Protein AF-M0QN85-F1 (afdb_monomer)

Nearest PDB structures (foldseek):
  1ls4-assembly1_A  TM=3.763E-01  e=2.069E+00  Locusta migratoria

Secondary structure (DSSP, 8-state):
---------------PPPPP--HHHHHHHHHTT------TT--HHHHHHHHHHHHHHHHHT-S-GGGGHHHHHHHHHHHHHHHHHHHHHHHHHHHTTS-HHHHHHHHHHHHHHH-PPPPPPPHHHHHH-TTHHHHHHHHHHHHHHHHHHHHHHHT--S-SPPHHHHHHHHHHHHHHHHHHHHHHHHHHHHHHHHHHHS-----HHHHHHHHHHHTT---------

Sequence (225 aa):
MPISGYLAPRRERPTAPVPIYDQATKRERRRRWLTVVLDDQFRLDDEVAAICGPIALRAVDDPTPAANLTRIEAVADAVSGLCVAAAELVADSDIRRLDATNRRRAREAMRAVSRSALPTITADDLADGSWVEPLVDLARPHTAPLAHLLGRQASDRRGGPTASEAMLTVLRDLDRAALAAHRRLDAAERHRAQVGSRTAPTDPAQAARDTLRELGLGTSEQETT

Organism: NCBI:txid1223545

Mean predicted aligned error: 11.37 Å

Radius of gyration: 29.97 Å; Cα contacts (8 Å, |Δi|>4): 187; chains: 1; bounding box: 109×49×87 Å

pLDDT: mean 83.88, std 14.21, range [40.16, 98.19]

Foldseek 3Di:
DDDPDDPDPDPDDPDPDDDDDAPVVLLVCLVVVHDHAAALNDFLLVLLCVLLVVLLVLLLVFPCNVVLQVLVVLLLVLLLVLQLLLQLLLLVVVCVPPDPVVSVVSNVVSSVVSPDPRPDQDSVCSNNVVSSVSSSVNNRVSGNSSSVQRNVVVPPPPPDCGSRNSSSVSVVSSVVSSVVSVVVSVVSVVVVVVVVPPDPDCPVVNVVVVVCVVVVNDPDDDPDD

Solvent-accessible surface area (backbone atoms only — not comparable to full-atom values): 13070 Å² total; per-residue (Å²): 138,83,85,80,76,82,75,72,78,78,77,79,71,81,78,72,82,80,85,86,71,56,70,70,56,40,50,54,34,48,76,68,72,41,94,71,82,51,33,54,84,44,50,49,25,62,50,48,42,68,59,44,47,68,51,29,62,54,30,41,74,38,97,58,32,60,83,44,44,74,42,51,49,48,34,52,52,30,50,50,53,41,42,38,51,43,49,51,52,46,44,55,67,60,41,68,80,49,58,76,69,59,35,54,53,51,52,54,52,46,55,59,63,53,59,58,81,74,80,85,78,50,53,64,33,36,42,72,30,58,57,48,59,64,55,25,60,65,26,45,82,46,17,63,60,39,10,55,52,22,35,60,48,67,72,53,83,80,86,62,95,43,72,39,58,59,50,54,54,46,50,49,51,33,52,50,31,46,50,53,39,49,53,50,52,54,48,51,52,52,49,50,56,52,59,74,66,49,71,73,76,71,49,67,68,55,52,48,52,52,50,32,51,76,70,68,58,66,86,75,76,79,84,81,128

Structure (mmCIF, N/CA/C/O backbone):
data_AF-M0QN85-F1
#
_entry.id   AF-M0QN85-F1
#
loop_
_atom_site.group_PDB
_atom_site.id
_atom_site.type_symbol
_atom_site.label_atom_id
_atom_site.label_alt_id
_atom_site.label_comp_id
_atom_site.label_asym_id
_atom_site.label_entity_id
_atom_site.label_seq_id
_atom_site.pdbx_PDB_ins_code
_atom_site.Cartn_x
_atom_site.Cartn_y
_atom_site.Cartn_z
_atom_site.occupancy
_atom_site.B_iso_or_equiv
_atom_site.auth_seq_id
_atom_site.auth_comp_id
_atom_site.auth_asym_id
_atom_site.auth_atom_id
_atom_site.pdbx_PDB_model_num
ATOM 1 N N . MET A 1 1 ? 62.717 -32.152 -3.864 1.00 43.09 1 MET A N 1
ATOM 2 C CA . MET A 1 1 ? 61.545 -32.671 -3.127 1.00 43.09 1 MET A CA 1
ATOM 3 C C . MET A 1 1 ? 60.407 -31.654 -3.227 1.00 43.09 1 MET A C 1
ATOM 5 O O . MET A 1 1 ? 60.415 -30.715 -2.442 1.00 43.09 1 MET A O 1
ATOM 9 N N . PRO A 1 2 ? 59.479 -31.747 -4.196 1.00 49.22 2 PRO A N 1
ATOM 10 C CA . PRO A 1 2 ? 58.276 -30.922 -4.183 1.00 49.22 2 PRO A CA 1
ATOM 11 C C . PRO A 1 2 ? 57.157 -31.642 -3.415 1.00 49.22 2 PRO A C 1
ATOM 13 O O . PRO A 1 2 ? 56.799 -32.775 -3.733 1.00 49.22 2 PRO A O 1
ATOM 16 N N . ILE A 1 3 ? 56.614 -30.984 -2.391 1.00 50.72 3 ILE A N 1
ATOM 17 C CA . ILE A 1 3 ? 55.429 -31.439 -1.657 1.00 50.72 3 ILE A CA 1
ATOM 18 C C . ILE A 1 3 ? 54.217 -31.140 -2.545 1.00 50.72 3 ILE A C 1
ATOM 20 O O . ILE A 1 3 ? 53.700 -30.025 -2.565 1.00 50.72 3 ILE A O 1
ATOM 24 N N . SER A 1 4 ? 53.800 -32.130 -3.333 1.00 58.53 4 SER A N 1
ATOM 25 C CA . SER A 1 4 ? 52.533 -32.093 -4.063 1.00 58.53 4 SER A CA 1
ATOM 26 C C . SER A 1 4 ? 51.404 -32.374 -3.070 1.00 58.53 4 SER A C 1
ATOM 28 O O . SER A 1 4 ? 51.071 -33.520 -2.772 1.00 58.53 4 SER A O 1
ATOM 30 N N . GLY A 1 5 ? 50.880 -31.308 -2.466 1.00 58.47 5 GLY A N 1
ATOM 31 C CA . GLY A 1 5 ? 49.684 -31.372 -1.636 1.00 58.47 5 GLY A CA 1
ATOM 32 C C . GLY A 1 5 ? 48.453 -31.554 -2.520 1.00 58.47 5 GLY A C 1
ATOM 33 O O . GLY A 1 5 ? 48.048 -30.629 -3.219 1.00 58.47 5 GLY A O 1
ATOM 34 N N . TYR A 1 6 ? 47.854 -32.742 -2.483 1.00 62.69 6 TYR A N 1
ATOM 35 C CA . TYR A 1 6 ? 46.561 -33.020 -3.101 1.00 62.69 6 TYR A CA 1
ATOM 36 C C . TYR A 1 6 ? 45.457 -32.237 -2.371 1.00 62.69 6 TYR A C 1
ATOM 38 O O . TYR A 1 6 ? 44.922 -32.691 -1.360 1.00 62.69 6 TYR A O 1
ATOM 46 N N . LEU A 1 7 ? 45.083 -31.060 -2.879 1.00 64.44 7 LEU A N 1
ATOM 47 C CA . LEU A 1 7 ? 43.778 -30.478 -2.572 1.00 64.44 7 LEU A CA 1
ATOM 48 C C . LEU A 1 7 ? 42.734 -31.295 -3.335 1.00 64.44 7 LEU A C 1
ATOM 50 O O . LEU A 1 7 ? 42.563 -31.130 -4.542 1.00 64.44 7 LEU A O 1
ATOM 54 N N . ALA A 1 8 ? 42.068 -32.218 -2.641 1.00 67.25 8 ALA A N 1
ATOM 55 C CA . ALA A 1 8 ? 40.932 -32.934 -3.205 1.00 67.25 8 ALA A CA 1
ATOM 56 C C . ALA A 1 8 ? 39.890 -31.911 -3.703 1.00 67.25 8 ALA A C 1
ATOM 58 O O . ALA A 1 8 ? 39.564 -30.977 -2.960 1.00 67.25 8 ALA A O 1
ATOM 59 N N . PRO A 1 9 ? 39.362 -32.050 -4.935 1.00 66.38 9 PRO A N 1
ATOM 60 C CA . PRO A 1 9 ? 38.348 -31.139 -5.436 1.00 66.38 9 PRO A CA 1
ATOM 61 C C . PRO A 1 9 ? 37.147 -31.178 -4.493 1.00 66.38 9 PRO A C 1
ATOM 63 O O . PRO A 1 9 ? 36.607 -32.240 -4.170 1.00 66.38 9 PRO A O 1
ATOM 66 N N . ARG A 1 10 ? 36.756 -29.998 -4.006 1.00 65.62 10 ARG A N 1
ATOM 67 C CA . ARG A 1 10 ? 35.571 -29.816 -3.171 1.00 65.62 10 ARG A CA 1
ATOM 68 C C . ARG A 1 10 ? 34.386 -30.430 -3.916 1.00 65.62 10 ARG A C 1
ATOM 70 O O . ARG A 1 10 ? 34.041 -29.942 -4.985 1.00 65.62 10 ARG A O 1
ATOM 77 N N . ARG A 1 11 ? 33.777 -31.487 -3.359 1.00 67.06 11 ARG A N 1
ATOM 78 C CA . ARG A 1 11 ? 32.532 -32.063 -3.891 1.00 67.06 11 ARG A CA 1
ATOM 79 C C . ARG A 1 11 ? 31.537 -30.926 -4.104 1.00 67.06 11 ARG A C 1
ATOM 81 O O . ARG A 1 11 ? 31.158 -30.256 -3.138 1.00 67.06 11 ARG A O 1
ATOM 88 N N . GLU A 1 12 ? 31.151 -30.702 -5.355 1.00 63.84 12 GLU A N 1
ATOM 89 C CA . GLU A 1 12 ? 30.078 -29.780 -5.695 1.00 63.84 12 GLU A CA 1
ATOM 90 C C . GLU A 1 12 ? 28.828 -30.247 -4.950 1.00 63.84 12 GLU A C 1
ATOM 92 O O . GLU A 1 12 ? 28.351 -31.370 -5.131 1.00 63.84 12 GLU A O 1
ATOM 97 N N . ARG A 1 13 ? 28.343 -29.422 -4.014 1.00 66.62 13 ARG A N 1
ATOM 98 C CA . ARG A 1 13 ? 27.066 -29.696 -3.360 1.00 66.62 13 ARG A CA 1
ATOM 99 C C . ARG A 1 13 ? 25.993 -29.633 -4.448 1.00 66.62 13 ARG A C 1
ATOM 101 O O . ARG A 1 13 ? 25.934 -28.606 -5.127 1.00 66.62 13 ARG A O 1
ATOM 108 N N . PRO A 1 14 ? 25.132 -30.658 -4.579 1.00 59.91 14 PRO A N 1
ATOM 109 C CA . PRO A 1 14 ? 23.947 -30.560 -5.414 1.00 59.91 14 PRO A CA 1
ATOM 110 C C . PRO A 1 14 ? 23.203 -29.282 -5.041 1.00 59.91 14 PRO A C 1
ATOM 112 O O . PRO A 1 14 ? 22.894 -29.054 -3.867 1.00 59.91 14 PRO A O 1
ATOM 115 N N . THR A 1 15 ? 22.998 -28.403 -6.016 1.00 66.12 15 THR A N 1
ATOM 116 C CA . THR A 1 15 ? 22.274 -27.157 -5.789 1.00 66.12 15 THR A CA 1
ATOM 117 C C . THR A 1 15 ? 20.819 -27.540 -5.557 1.00 66.12 15 THR A C 1
ATOM 119 O O . THR A 1 15 ? 20.142 -27.986 -6.480 1.00 66.12 15 THR A O 1
ATOM 122 N N . ALA A 1 16 ? 20.356 -27.455 -4.309 1.00 68.38 16 ALA A N 1
ATOM 123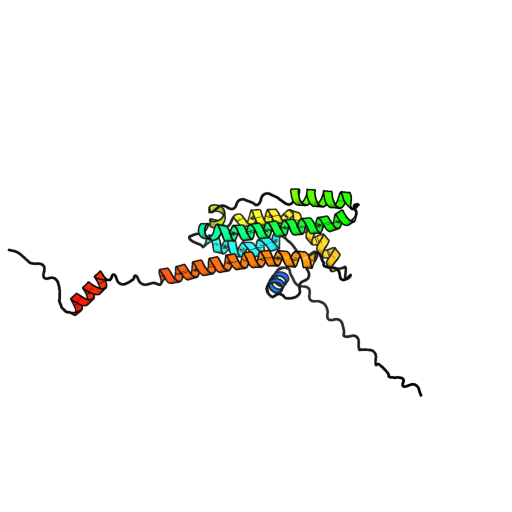 C CA . ALA A 1 16 ? 18.953 -27.699 -4.006 1.00 68.38 16 ALA A CA 1
ATOM 124 C C . ALA A 1 16 ? 18.086 -26.730 -4.835 1.00 68.38 16 ALA A C 1
ATOM 126 O O . ALA A 1 16 ? 18.473 -25.565 -4.990 1.00 68.38 16 ALA A O 1
ATOM 127 N N . PRO A 1 17 ? 16.944 -27.185 -5.383 1.00 71.25 17 PRO A N 1
ATOM 128 C CA . PRO A 1 17 ? 16.055 -26.314 -6.136 1.00 71.25 17 PRO A CA 1
ATOM 129 C C . PRO A 1 17 ? 15.596 -25.159 -5.243 1.00 71.25 17 PRO A C 1
ATOM 131 O O . PRO A 1 17 ? 15.223 -25.362 -4.085 1.00 71.25 17 PRO A O 1
ATOM 134 N N . VAL A 1 18 ? 15.657 -23.935 -5.771 1.00 71.56 18 VAL A N 1
ATOM 135 C CA . VAL A 1 18 ? 15.205 -22.748 -5.042 1.00 71.56 18 VAL A CA 1
ATOM 136 C C . VAL A 1 18 ? 13.678 -22.822 -4.927 1.00 71.56 18 VAL A C 1
ATOM 138 O O . VAL A 1 18 ? 13.013 -22.922 -5.958 1.00 71.56 18 VAL A O 1
ATOM 141 N N . PRO A 1 19 ? 13.104 -22.793 -3.711 1.00 80.06 19 PRO A N 1
ATOM 142 C CA . PRO A 1 19 ? 11.658 -22.839 -3.544 1.00 80.06 19 PRO A CA 1
ATOM 143 C C . PRO A 1 19 ? 11.004 -21.594 -4.154 1.00 80.06 19 PRO A C 1
ATOM 145 O O . PRO A 1 19 ? 11.417 -20.466 -3.877 1.00 80.06 19 PRO A O 1
ATOM 148 N N . ILE A 1 20 ? 9.978 -21.819 -4.976 1.00 85.00 20 ILE A N 1
ATOM 149 C CA . ILE A 1 20 ? 9.127 -20.775 -5.551 1.00 85.00 20 ILE A CA 1
ATOM 150 C C . ILE A 1 20 ? 8.000 -20.506 -4.554 1.00 85.00 20 ILE A C 1
ATOM 152 O O . ILE A 1 20 ? 7.332 -21.434 -4.103 1.00 85.00 20 ILE A O 1
ATOM 156 N N . TYR A 1 21 ? 7.814 -19.241 -4.189 1.00 90.88 21 TYR A N 1
ATOM 157 C CA . TYR A 1 21 ? 6.802 -18.809 -3.228 1.00 90.88 21 TYR A CA 1
ATOM 158 C C . TYR A 1 21 ? 5.736 -17.975 -3.931 1.00 90.88 21 TYR A C 1
ATOM 160 O O . TYR A 1 21 ? 6.068 -17.169 -4.799 1.00 90.88 21 TYR A O 1
ATOM 168 N N . ASP A 1 22 ? 4.479 -18.116 -3.522 1.00 95.00 22 ASP A N 1
ATOM 169 C CA . ASP A 1 22 ? 3.422 -17.192 -3.930 1.00 95.00 22 ASP A CA 1
ATOM 170 C C . ASP A 1 22 ? 3.594 -15.809 -3.267 1.00 95.00 22 ASP A C 1
ATOM 172 O O . ASP A 1 22 ? 4.411 -15.608 -2.359 1.00 95.00 22 ASP A O 1
ATOM 176 N N . GLN A 1 23 ? 2.830 -14.820 -3.733 1.00 95.69 23 GLN A N 1
ATOM 177 C CA . GLN A 1 23 ? 2.941 -13.442 -3.251 1.00 95.69 23 GLN A CA 1
ATOM 178 C C . GLN A 1 23 ? 2.604 -13.302 -1.757 1.00 95.69 23 GLN A C 1
ATOM 180 O O . GLN A 1 23 ? 3.298 -12.582 -1.036 1.00 95.69 23 GLN A O 1
ATOM 185 N N . ALA A 1 24 ? 1.598 -14.030 -1.263 1.00 96.75 24 ALA A N 1
ATOM 186 C CA . ALA A 1 24 ? 1.227 -14.026 0.152 1.00 96.75 24 ALA A CA 1
ATOM 187 C C . ALA A 1 24 ? 2.363 -14.565 1.043 1.00 96.75 24 ALA A C 1
ATOM 189 O O . ALA A 1 24 ? 2.711 -13.959 2.059 1.00 96.75 24 ALA A O 1
ATOM 190 N N . THR A 1 25 ? 3.015 -15.651 0.629 1.00 96.19 25 THR A N 1
ATOM 191 C CA . THR A 1 25 ? 4.171 -16.218 1.329 1.00 96.19 25 THR A CA 1
ATOM 192 C C . THR A 1 25 ? 5.370 -15.281 1.253 1.00 96.19 25 THR A C 1
ATOM 194 O O . THR A 1 25 ? 6.053 -15.075 2.259 1.00 96.19 25 THR A O 1
ATOM 197 N N . LYS A 1 26 ? 5.630 -14.655 0.096 1.00 95.56 26 LYS A N 1
ATOM 198 C CA . LYS A 1 26 ? 6.678 -13.628 -0.045 1.00 95.56 26 LYS A CA 1
ATOM 199 C C . LYS A 1 26 ? 6.440 -12.452 0.908 1.00 95.56 26 LYS A C 1
ATOM 201 O O . LYS A 1 26 ? 7.387 -12.014 1.561 1.00 95.56 26 LYS A O 1
ATOM 206 N N . ARG A 1 27 ? 5.198 -11.983 1.056 1.00 97.00 27 ARG A N 1
ATOM 207 C CA . ARG A 1 27 ? 4.812 -10.939 2.021 1.00 97.00 27 ARG A CA 1
ATOM 208 C C . ARG A 1 27 ? 5.114 -11.346 3.459 1.00 97.00 27 ARG A C 1
ATOM 210 O O . ARG A 1 27 ? 5.780 -10.605 4.178 1.00 97.00 27 ARG A O 1
ATOM 217 N N . GLU A 1 28 ? 4.688 -12.534 3.875 1.00 96.62 28 GLU A N 1
ATOM 218 C CA . GLU A 1 28 ? 4.930 -13.011 5.242 1.00 96.62 28 GLU A CA 1
ATOM 219 C C . GLU A 1 28 ? 6.429 -13.163 5.534 1.00 96.62 28 GLU A C 1
ATOM 221 O O . GLU A 1 28 ? 6.938 -12.716 6.564 1.00 96.62 28 GLU A O 1
ATOM 226 N N . ARG A 1 29 ? 7.181 -13.723 4.584 1.00 96.62 29 ARG A N 1
ATOM 227 C CA . ARG A 1 29 ? 8.641 -13.825 4.675 1.00 96.62 29 ARG A CA 1
ATOM 228 C C . ARG A 1 29 ? 9.303 -12.453 4.785 1.00 96.62 29 ARG A C 1
ATOM 230 O O . ARG A 1 29 ? 10.179 -12.284 5.633 1.00 96.62 29 ARG A O 1
ATOM 237 N N . ARG A 1 30 ? 8.867 -11.472 3.985 1.00 96.00 30 ARG A N 1
ATOM 238 C CA . ARG A 1 30 ? 9.358 -10.085 4.033 1.00 96.00 30 ARG A CA 1
ATOM 239 C C . ARG A 1 30 ? 9.158 -9.472 5.419 1.00 96.00 30 ARG A C 1
ATOM 241 O O . ARG A 1 30 ? 10.101 -8.886 5.951 1.00 96.00 30 ARG A O 1
ATOM 248 N N . ARG A 1 31 ? 7.981 -9.662 6.023 1.00 96.19 31 ARG A N 1
ATOM 249 C CA . ARG A 1 31 ? 7.651 -9.193 7.384 1.00 96.19 31 ARG A CA 1
ATOM 250 C C . ARG A 1 31 ? 8.496 -9.866 8.468 1.00 96.19 31 ARG A C 1
ATOM 252 O O . ARG A 1 31 ? 8.840 -9.229 9.459 1.00 96.19 31 ARG A O 1
ATOM 259 N N . ARG A 1 32 ? 8.905 -11.118 8.246 1.00 96.12 32 ARG A N 1
ATOM 260 C CA . ARG A 1 32 ? 9.853 -11.863 9.096 1.00 96.12 32 ARG A CA 1
ATOM 261 C C . ARG A 1 32 ? 11.327 -11.599 8.776 1.00 96.12 32 ARG A C 1
ATOM 263 O O . ARG A 1 32 ? 12.184 -12.312 9.286 1.00 96.12 32 ARG A O 1
ATOM 270 N N . TRP A 1 33 ? 11.632 -10.615 7.926 1.00 93.50 33 TRP A N 1
ATOM 271 C CA . TRP A 1 33 ? 12.997 -10.298 7.481 1.00 93.50 33 TRP A CA 1
ATOM 272 C C . TRP A 1 33 ? 13.735 -11.465 6.809 1.00 93.50 33 TRP A C 1
ATOM 274 O O . TRP A 1 33 ? 14.961 -11.475 6.725 1.00 93.50 33 TRP A O 1
ATOM 284 N N . LEU A 1 34 ? 12.994 -12.438 6.283 1.00 92.75 34 LEU A N 1
ATOM 285 C CA . LEU A 1 34 ? 13.559 -13.532 5.507 1.00 92.75 34 LEU A CA 1
ATOM 286 C C . LEU A 1 34 ? 13.844 -13.068 4.077 1.00 92.75 34 LEU A C 1
ATOM 288 O O . LEU A 1 34 ? 13.180 -12.175 3.546 1.00 92.75 34 LEU A O 1
ATOM 292 N N . THR A 1 35 ? 14.818 -13.708 3.429 1.00 89.06 35 THR A N 1
ATOM 293 C CA . THR A 1 35 ? 15.143 -13.437 2.026 1.00 89.06 35 THR A CA 1
ATOM 294 C C . THR A 1 35 ? 13.944 -13.735 1.127 1.00 89.06 35 THR A C 1
ATOM 296 O O . THR A 1 35 ? 13.329 -14.809 1.218 1.00 89.06 35 THR A O 1
ATOM 299 N N . VAL A 1 36 ? 13.642 -12.766 0.263 1.00 91.25 36 VAL A N 1
ATOM 300 C CA . VAL A 1 36 ? 12.564 -12.765 -0.727 1.00 91.25 36 VAL A CA 1
ATOM 301 C C . VAL A 1 36 ? 13.111 -12.141 -2.006 1.00 91.25 36 VAL A C 1
ATOM 303 O O . VAL A 1 36 ? 13.875 -11.182 -1.941 1.00 91.25 36 VAL A O 1
ATOM 306 N N . VAL A 1 37 ? 12.707 -12.680 -3.153 1.00 91.19 37 VAL A N 1
ATOM 307 C CA . VAL A 1 37 ? 12.949 -12.091 -4.473 1.00 91.19 37 VAL A CA 1
ATOM 308 C C . VAL A 1 37 ? 11.592 -11.899 -5.144 1.00 91.19 37 VAL A C 1
ATOM 310 O O . VAL A 1 37 ? 10.763 -12.816 -5.159 1.00 91.19 37 VAL A O 1
ATOM 313 N N . LEU A 1 38 ? 11.345 -10.691 -5.639 1.00 92.75 38 LEU A N 1
ATOM 314 C CA . LEU A 1 38 ? 10.168 -10.359 -6.433 1.00 92.75 38 LEU A CA 1
ATOM 315 C C . LEU A 1 38 ? 10.462 -10.654 -7.911 1.00 92.75 38 LEU A C 1
ATOM 317 O O . LEU A 1 38 ? 11.575 -10.426 -8.380 1.00 92.75 38 LEU A O 1
ATOM 321 N N . ASP A 1 39 ? 9.472 -11.183 -8.617 1.00 92.06 39 ASP A N 1
ATOM 322 C CA . ASP A 1 39 ? 9.553 -11.655 -10.003 1.00 92.06 39 ASP A CA 1
ATOM 323 C C . ASP A 1 39 ? 8.372 -11.109 -10.824 1.00 92.06 39 ASP A C 1
ATOM 325 O O . ASP A 1 39 ? 7.666 -10.202 -10.382 1.00 92.06 39 ASP A O 1
ATOM 329 N N . ASP A 1 40 ? 8.168 -11.639 -12.030 1.00 93.44 40 ASP A N 1
ATOM 330 C CA . ASP A 1 40 ? 7.073 -11.249 -12.928 1.00 93.44 40 ASP A CA 1
ATOM 331 C C . ASP A 1 40 ? 5.674 -11.618 -12.433 1.00 93.44 40 ASP A C 1
ATOM 333 O O . ASP A 1 40 ? 4.690 -11.137 -12.988 1.00 93.44 40 ASP A O 1
ATOM 337 N N . GLN A 1 41 ? 5.570 -12.435 -11.386 1.00 94.38 41 GLN A N 1
ATOM 338 C CA . GLN A 1 41 ? 4.293 -12.762 -10.759 1.00 94.38 41 GLN A CA 1
ATOM 339 C C . GLN A 1 41 ? 3.899 -11.741 -9.688 1.00 94.38 41 GLN A C 1
ATOM 341 O O . GLN A 1 41 ? 2.807 -11.834 -9.133 1.00 94.38 41 GLN A O 1
ATOM 346 N N . PHE A 1 42 ? 4.771 -10.782 -9.360 1.00 96.31 42 PHE A N 1
ATOM 347 C CA . PHE A 1 42 ? 4.468 -9.768 -8.360 1.00 96.31 42 PHE A CA 1
ATOM 348 C C . PHE A 1 42 ? 3.447 -8.756 -8.884 1.00 96.31 42 PHE A C 1
ATOM 350 O O . PHE A 1 42 ? 3.686 -8.069 -9.878 1.00 96.31 42 PHE A O 1
ATOM 357 N N . ARG A 1 43 ? 2.333 -8.622 -8.163 1.00 97.88 43 ARG A N 1
ATOM 358 C CA . ARG A 1 43 ? 1.242 -7.704 -8.485 1.00 97.88 43 ARG A CA 1
ATOM 359 C C . ARG A 1 43 ? 1.113 -6.615 -7.424 1.00 97.88 43 ARG A C 1
ATOM 361 O O . ARG A 1 43 ? 0.857 -6.908 -6.257 1.00 97.88 43 ARG A O 1
ATOM 368 N N . LEU A 1 44 ? 1.361 -5.363 -7.812 1.00 97.19 44 LEU A N 1
ATOM 369 C CA . LEU A 1 44 ? 1.437 -4.240 -6.875 1.00 97.19 44 LEU A CA 1
ATOM 370 C C . LEU A 1 44 ? 0.063 -3.848 -6.315 1.00 97.19 44 LEU A C 1
ATOM 372 O O . LEU A 1 44 ? -0.070 -3.650 -5.112 1.00 97.19 44 LEU A O 1
ATOM 376 N N . ASP A 1 45 ? -0.938 -3.775 -7.185 1.00 97.75 45 ASP A N 1
ATOM 377 C CA . ASP A 1 45 ? -2.357 -3.599 -6.852 1.00 97.75 45 ASP A CA 1
ATOM 378 C C . ASP A 1 45 ? -2.831 -4.627 -5.814 1.00 97.75 45 ASP A C 1
ATOM 380 O O . ASP A 1 45 ? -3.324 -4.251 -4.748 1.00 97.75 45 ASP A O 1
ATOM 384 N N . ASP A 1 46 ? -2.585 -5.913 -6.069 1.00 97.88 46 ASP A N 1
ATOM 385 C CA . ASP A 1 46 ? -2.960 -6.997 -5.153 1.00 97.88 46 ASP A CA 1
ATOM 386 C C . ASP A 1 46 ? -2.201 -6.912 -3.820 1.00 97.88 46 ASP A C 1
ATOM 388 O O . ASP A 1 46 ? -2.727 -7.270 -2.763 1.00 97.88 46 ASP A O 1
ATOM 392 N N . GLU A 1 47 ? -0.954 -6.427 -3.839 1.00 98.19 47 GLU A N 1
ATOM 393 C CA . GLU A 1 47 ? -0.171 -6.213 -2.622 1.00 98.19 47 GLU A CA 1
ATOM 394 C C . GLU A 1 47 ? -0.768 -5.097 -1.763 1.00 98.19 47 GLU A C 1
ATOM 396 O O . GLU A 1 47 ? -0.904 -5.273 -0.551 1.00 98.19 47 GLU A O 1
ATOM 401 N N . VAL A 1 48 ? -1.153 -3.977 -2.381 1.00 98.06 48 VAL A N 1
ATOM 402 C CA . VAL A 1 48 ? -1.800 -2.847 -1.701 1.00 98.06 48 VAL A CA 1
ATOM 403 C C . VAL A 1 48 ? -3.146 -3.278 -1.125 1.00 98.06 48 VAL A C 1
ATOM 405 O O . VAL A 1 48 ? -3.378 -3.071 0.069 1.00 98.06 48 VAL A O 1
ATOM 408 N N . ALA A 1 49 ? -3.984 -3.951 -1.918 1.00 98.06 49 ALA A N 1
ATOM 409 C CA . ALA A 1 49 ? -5.282 -4.461 -1.480 1.00 98.06 49 ALA A CA 1
ATOM 410 C C . ALA A 1 49 ? -5.142 -5.411 -0.283 1.00 98.06 49 ALA A C 1
ATOM 412 O O . ALA A 1 49 ? -5.832 -5.270 0.727 1.00 98.06 49 ALA A O 1
ATOM 413 N N . ALA A 1 50 ? -4.197 -6.350 -0.345 1.00 98.00 50 ALA A N 1
ATOM 414 C CA . ALA A 1 50 ? -4.012 -7.338 0.712 1.00 98.00 50 ALA A CA 1
ATOM 415 C C . ALA A 1 50 ? -3.404 -6.766 2.005 1.00 98.00 50 ALA A C 1
ATOM 417 O O . ALA A 1 50 ? -3.564 -7.368 3.069 1.00 98.00 50 ALA A O 1
ATOM 418 N N . ILE A 1 51 ? -2.688 -5.639 1.937 1.00 97.94 51 ILE A N 1
ATOM 419 C CA . ILE A 1 51 ? -2.169 -4.947 3.124 1.00 97.94 51 ILE A CA 1
ATOM 420 C C . ILE A 1 51 ? -3.234 -4.026 3.729 1.00 97.94 51 ILE A C 1
ATOM 422 O O . ILE A 1 51 ? -3.400 -4.023 4.948 1.00 97.94 51 ILE A O 1
ATOM 426 N N . CYS A 1 52 ? -3.955 -3.266 2.902 1.00 97.62 52 CYS A N 1
ATOM 427 C CA . CYS A 1 52 ? -4.916 -2.264 3.368 1.00 97.62 52 CYS A CA 1
ATOM 428 C C . CYS A 1 52 ? -6.275 -2.873 3.740 1.00 97.62 52 CYS A C 1
ATOM 430 O O . CYS A 1 52 ? -6.894 -2.427 4.703 1.00 97.62 52 CYS A O 1
ATOM 432 N N . GLY A 1 53 ? -6.714 -3.928 3.048 1.00 96.81 53 GLY A N 1
ATOM 433 C CA . GLY A 1 53 ? -8.017 -4.571 3.255 1.00 96.81 53 GLY A CA 1
ATOM 434 C C . GLY A 1 53 ? -8.282 -5.002 4.704 1.00 96.81 53 GLY A C 1
ATOM 435 O O . GLY A 1 53 ? -9.304 -4.611 5.266 1.00 96.81 53 GLY A O 1
ATOM 436 N N . PRO A 1 54 ? -7.362 -5.726 5.374 1.00 96.12 54 PRO A N 1
ATOM 437 C CA . PRO A 1 54 ? -7.532 -6.082 6.784 1.00 96.12 54 PRO A CA 1
ATOM 438 C C . PRO A 1 54 ? -7.596 -4.878 7.736 1.00 96.12 54 PRO A C 1
ATOM 440 O O . PRO A 1 54 ? -8.168 -4.989 8.819 1.00 96.12 54 PRO A O 1
ATOM 443 N N . ILE A 1 55 ? -6.989 -3.742 7.377 1.00 95.56 55 ILE A N 1
ATOM 444 C CA . ILE A 1 55 ? -7.066 -2.507 8.170 1.00 95.56 55 ILE A CA 1
ATOM 445 C C . ILE A 1 55 ? -8.446 -1.879 7.991 1.00 95.56 55 ILE A C 1
ATOM 447 O O . ILE A 1 55 ? -9.078 -1.539 8.986 1.00 95.56 55 ILE A O 1
ATOM 451 N N . ALA A 1 56 ? -8.919 -1.765 6.749 1.00 95.75 56 ALA A N 1
ATOM 452 C CA . ALA A 1 56 ? -10.224 -1.194 6.436 1.00 95.75 56 ALA A CA 1
ATOM 453 C C . ALA A 1 56 ? -11.364 -1.983 7.080 1.00 95.75 56 ALA A C 1
ATOM 455 O O . ALA A 1 56 ? -12.195 -1.383 7.751 1.00 95.75 56 ALA A O 1
ATOM 456 N N . LEU A 1 57 ? -11.333 -3.319 6.999 1.00 94.19 57 LEU A N 1
ATOM 457 C CA . LEU A 1 57 ? -12.335 -4.172 7.646 1.00 94.19 57 LEU A CA 1
ATOM 458 C C . LEU A 1 57 ? -12.452 -3.878 9.149 1.00 94.19 57 LEU A C 1
ATOM 460 O O . LEU A 1 57 ? -13.547 -3.769 9.679 1.00 94.19 57 LEU A O 1
ATOM 464 N N . ARG A 1 58 ? -11.318 -3.691 9.832 1.00 92.44 58 ARG A N 1
ATOM 465 C CA . ARG A 1 58 ? -11.300 -3.368 11.265 1.00 92.44 58 ARG A CA 1
ATOM 466 C C . ARG A 1 58 ? -11.652 -1.916 11.574 1.00 92.44 58 ARG A C 1
ATOM 468 O O . ARG A 1 58 ? -12.075 -1.630 12.688 1.00 92.44 58 ARG A O 1
ATOM 475 N N . ALA A 1 59 ? -11.404 -1.001 10.642 1.00 90.88 59 ALA A N 1
ATOM 476 C CA . ALA A 1 59 ? -11.734 0.408 10.806 1.00 90.88 59 ALA A CA 1
ATOM 477 C C . ALA A 1 59 ? -13.251 0.641 10.742 1.00 90.88 59 ALA A C 1
ATOM 479 O O . ALA A 1 59 ? -13.747 1.456 11.514 1.00 90.88 59 ALA A O 1
ATOM 480 N N . VAL A 1 60 ? -13.964 -0.120 9.901 1.00 93.12 60 VAL A N 1
ATOM 481 C CA . VAL A 1 60 ? -15.437 -0.109 9.803 1.00 93.12 60 VAL A CA 1
ATOM 482 C C . VAL A 1 60 ? -16.090 -0.489 11.135 1.00 93.12 60 VAL A C 1
ATOM 484 O O . VAL A 1 60 ? -17.065 0.129 11.553 1.00 93.12 60 VAL A O 1
ATOM 487 N N . ASP A 1 61 ? -15.515 -1.460 11.847 1.00 89.38 61 ASP A N 1
ATOM 488 C CA . ASP A 1 61 ? -16.010 -1.893 13.159 1.00 89.38 61 ASP A CA 1
ATOM 489 C C . ASP A 1 61 ? -15.631 -0.929 14.306 1.00 89.38 61 ASP A C 1
ATOM 491 O O . ASP A 1 61 ? -16.050 -1.118 15.455 1.00 89.38 61 ASP A O 1
ATOM 495 N N . ASP A 1 62 ? -14.810 0.099 14.048 1.00 88.12 62 ASP A N 1
ATOM 496 C CA . ASP A 1 62 ? -14.422 1.061 15.077 1.00 88.12 62 ASP A CA 1
ATOM 497 C C . ASP A 1 62 ? -15.528 2.118 15.269 1.00 88.12 62 ASP A C 1
ATOM 499 O O . ASP A 1 62 ? -15.836 2.860 14.343 1.00 88.12 62 ASP A O 1
ATOM 503 N N . PRO A 1 63 ? -16.085 2.294 16.483 1.00 86.69 63 PRO A N 1
ATOM 504 C CA . PRO A 1 63 ? -17.100 3.318 16.756 1.00 86.69 63 PRO A CA 1
ATOM 505 C C . PRO A 1 63 ? -16.578 4.759 16.638 1.00 86.69 63 PRO A C 1
ATOM 507 O O . PRO A 1 63 ? -17.351 5.710 16.711 1.00 86.69 63 PRO A O 1
ATOM 510 N N . THR A 1 64 ? -15.264 4.944 16.501 1.00 87.38 64 THR A N 1
ATOM 511 C CA . THR A 1 64 ? -14.600 6.244 16.367 1.00 87.38 64 THR A CA 1
ATOM 512 C C . THR A 1 64 ? -13.637 6.271 15.168 1.00 87.38 64 THR A C 1
ATOM 514 O O . THR A 1 64 ? -12.433 6.474 15.363 1.00 87.38 64 THR A O 1
ATOM 517 N N . PRO A 1 65 ? -14.119 6.116 13.916 1.00 84.69 65 PRO A N 1
ATOM 518 C CA . PRO A 1 65 ? -13.253 6.002 12.736 1.00 84.69 65 PRO A CA 1
ATOM 519 C C . PRO A 1 65 ? -12.325 7.210 12.565 1.00 84.69 65 PRO A C 1
ATOM 521 O O . PRO A 1 65 ? -11.126 7.055 12.333 1.00 84.69 65 PRO A O 1
ATOM 524 N N . ALA A 1 66 ? -12.839 8.420 12.815 1.00 88.75 66 ALA A N 1
ATOM 525 C CA . ALA A 1 66 ? -12.084 9.671 12.717 1.00 88.75 66 ALA A CA 1
ATOM 526 C C . ALA A 1 66 ? -10.820 9.707 13.602 1.00 88.75 66 ALA A C 1
ATOM 528 O O . ALA A 1 66 ? -9.831 10.344 13.245 1.00 88.75 66 ALA A O 1
ATOM 529 N N . ALA A 1 67 ? -10.795 8.980 14.727 1.00 88.56 67 ALA A N 1
ATOM 530 C CA . ALA A 1 67 ? -9.624 8.914 15.606 1.00 88.56 67 ALA A CA 1
ATOM 531 C C . ALA A 1 67 ? -8.435 8.151 14.986 1.00 88.56 67 ALA A C 1
ATOM 533 O O . ALA A 1 67 ? -7.323 8.193 15.528 1.00 88.56 67 ALA A O 1
ATOM 534 N N . ASN A 1 68 ? -8.667 7.443 13.877 1.00 89.88 68 ASN A N 1
ATOM 535 C CA . ASN A 1 68 ? -7.669 6.679 13.137 1.00 89.88 68 ASN A CA 1
ATOM 536 C C . ASN A 1 68 ? -7.202 7.383 11.851 1.00 89.88 68 ASN A C 1
ATOM 538 O O . ASN A 1 68 ? -6.257 6.895 11.232 1.00 89.88 68 ASN A O 1
ATOM 542 N N . LEU A 1 69 ? -7.784 8.537 11.490 1.00 91.94 69 LEU A N 1
ATOM 543 C CA . LEU A 1 69 ? -7.535 9.240 10.224 1.00 91.94 69 LEU A CA 1
ATOM 544 C C . LEU A 1 69 ? -6.041 9.44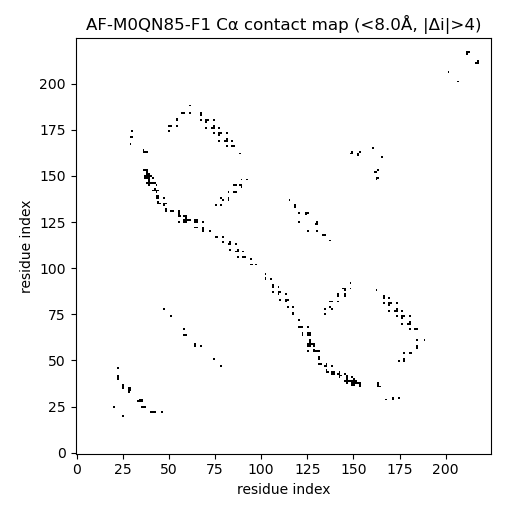2 9.944 1.00 91.94 69 LEU A C 1
ATOM 546 O O . LEU A 1 69 ? -5.531 8.922 8.961 1.00 91.94 69 LEU A O 1
ATOM 550 N N . THR A 1 70 ? -5.298 10.040 10.878 1.00 92.88 70 THR A N 1
ATOM 551 C CA . THR A 1 70 ? -3.849 10.280 10.722 1.00 92.88 70 THR A CA 1
ATOM 552 C C . THR A 1 70 ? -3.032 9.004 10.487 1.00 92.88 70 THR A C 1
ATOM 554 O O . THR A 1 70 ? -1.962 9.036 9.881 1.00 92.88 70 THR A O 1
ATOM 557 N N . ARG A 1 71 ? -3.485 7.847 10.990 1.00 94.12 71 ARG A N 1
ATOM 558 C CA . ARG A 1 71 ? -2.794 6.568 10.754 1.00 94.12 71 ARG A CA 1
ATOM 559 C C . ARG A 1 71 ? -3.114 5.999 9.382 1.00 94.12 71 ARG A C 1
ATOM 561 O O . ARG A 1 71 ? -2.221 5.414 8.778 1.00 94.12 71 ARG A O 1
ATOM 568 N N . ILE A 1 72 ? -4.342 6.176 8.910 1.00 94.50 72 ILE A N 1
ATOM 569 C CA . ILE A 1 72 ? -4.751 5.777 7.563 1.00 94.50 72 ILE A CA 1
ATOM 570 C C . ILE A 1 72 ? -4.102 6.683 6.512 1.00 94.50 72 ILE A C 1
ATOM 572 O O . ILE A 1 72 ? -3.566 6.172 5.535 1.00 94.50 72 ILE A O 1
ATOM 576 N N . GLU A 1 73 ? -4.010 7.990 6.760 1.00 94.38 73 GLU A N 1
ATOM 577 C CA . GLU A 1 73 ? -3.245 8.928 5.926 1.00 94.38 73 GLU A CA 1
ATOM 578 C C . GLU A 1 73 ? -1.777 8.499 5.804 1.00 94.38 73 GLU A C 1
ATOM 580 O O . GLU A 1 73 ? -1.247 8.419 4.702 1.00 94.38 73 GLU A O 1
ATOM 585 N N . ALA A 1 74 ? -1.137 8.092 6.906 1.00 95.25 74 ALA A N 1
ATOM 586 C CA . ALA A 1 74 ? 0.234 7.580 6.855 1.00 95.25 74 ALA A CA 1
ATOM 587 C C . ALA A 1 74 ? 0.375 6.281 6.029 1.00 95.25 74 ALA A C 1
ATOM 589 O O . ALA A 1 74 ? 1.433 6.027 5.450 1.00 95.25 74 ALA A O 1
ATOM 590 N N . VAL A 1 75 ? -0.667 5.441 5.974 1.00 96.62 75 VAL A N 1
ATOM 591 C CA . VAL A 1 75 ? -0.705 4.268 5.082 1.00 96.62 75 VAL A CA 1
ATOM 592 C C . VAL A 1 75 ? -0.853 4.717 3.629 1.00 96.62 75 VAL A C 1
ATOM 594 O O . VAL A 1 75 ? -0.118 4.225 2.775 1.00 96.62 75 VAL A O 1
ATOM 597 N N . ALA A 1 76 ? -1.738 5.675 3.349 1.00 95.25 76 ALA A N 1
ATOM 598 C CA . ALA A 1 76 ? -1.923 6.246 2.018 1.00 95.25 76 ALA A CA 1
ATOM 599 C C . ALA A 1 76 ? -0.633 6.892 1.486 1.00 95.25 76 ALA A C 1
ATOM 601 O O . ALA A 1 76 ? -0.225 6.616 0.356 1.00 95.25 76 ALA A O 1
ATOM 602 N N . ASP A 1 77 ? 0.071 7.656 2.322 1.00 93.75 77 ASP A N 1
ATOM 603 C CA . ASP A 1 77 ? 1.379 8.235 2.004 1.00 93.75 77 ASP A CA 1
ATOM 604 C C . ASP A 1 77 ? 2.409 7.154 1.661 1.00 93.75 77 ASP A C 1
ATOM 606 O O . ASP A 1 77 ? 3.154 7.284 0.686 1.00 93.75 77 ASP A O 1
ATOM 610 N N . ALA A 1 78 ? 2.435 6.053 2.419 1.00 95.75 78 ALA A N 1
ATOM 611 C CA . ALA A 1 78 ? 3.3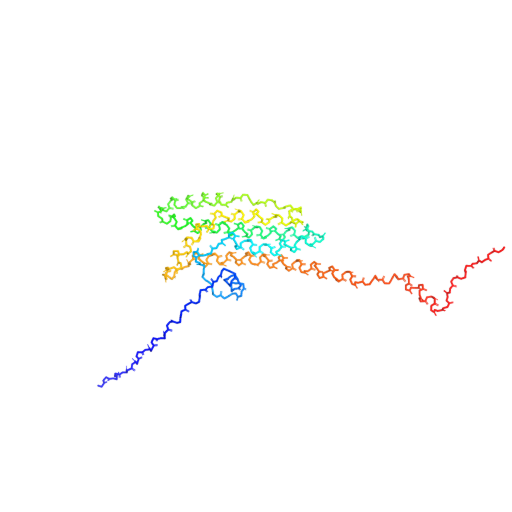23 4.929 2.136 1.00 95.75 78 ALA A CA 1
ATOM 612 C C . ALA A 1 78 ? 2.978 4.233 0.805 1.00 95.75 78 ALA A C 1
ATOM 614 O O . ALA A 1 78 ? 3.889 3.850 0.068 1.00 95.75 78 ALA A O 1
ATOM 615 N N . VAL A 1 79 ? 1.691 4.105 0.457 1.00 95.62 79 VAL A N 1
ATOM 616 C CA . VAL A 1 79 ? 1.252 3.590 -0.855 1.00 95.62 79 VAL A CA 1
ATOM 617 C C . VAL A 1 79 ? 1.658 4.538 -1.985 1.00 95.62 79 VAL A C 1
ATOM 619 O O . VAL A 1 79 ? 2.166 4.087 -3.010 1.00 95.62 79 VAL A O 1
ATOM 622 N N . SER A 1 80 ? 1.506 5.849 -1.803 1.00 92.31 80 SER A N 1
ATOM 623 C CA . SER A 1 80 ? 1.966 6.839 -2.783 1.00 92.31 80 SER A CA 1
ATOM 624 C C . SER A 1 80 ? 3.482 6.765 -2.984 1.00 92.31 80 SER A C 1
ATOM 626 O O . SER A 1 80 ? 3.954 6.658 -4.118 1.00 92.31 80 SER A O 1
ATOM 628 N N . GLY A 1 81 ? 4.256 6.692 -1.896 1.00 92.06 81 GLY A N 1
ATOM 629 C CA . GLY A 1 81 ? 5.704 6.478 -1.952 1.00 92.06 81 GLY A CA 1
ATOM 630 C C . GLY A 1 81 ? 6.090 5.191 -2.689 1.00 92.06 81 GLY A C 1
ATOM 631 O O . GLY A 1 81 ? 7.039 5.184 -3.475 1.00 92.06 81 GLY A O 1
ATOM 632 N N . LEU A 1 82 ? 5.316 4.121 -2.503 1.00 94.44 82 LEU A N 1
ATOM 633 C CA . LEU A 1 82 ? 5.481 2.856 -3.216 1.00 94.44 82 LEU A CA 1
ATOM 634 C C . LEU A 1 82 ? 5.226 2.996 -4.726 1.00 94.44 82 LEU A C 1
ATOM 636 O O . LEU A 1 82 ? 6.026 2.504 -5.524 1.00 94.44 82 LEU A O 1
ATOM 640 N N . CYS A 1 83 ? 4.167 3.702 -5.126 1.00 92.94 83 CYS A N 1
ATOM 641 C CA . CYS A 1 83 ? 3.850 3.962 -6.534 1.00 92.94 83 CYS A CA 1
ATOM 642 C C . CYS A 1 83 ? 4.930 4.818 -7.207 1.00 92.94 83 C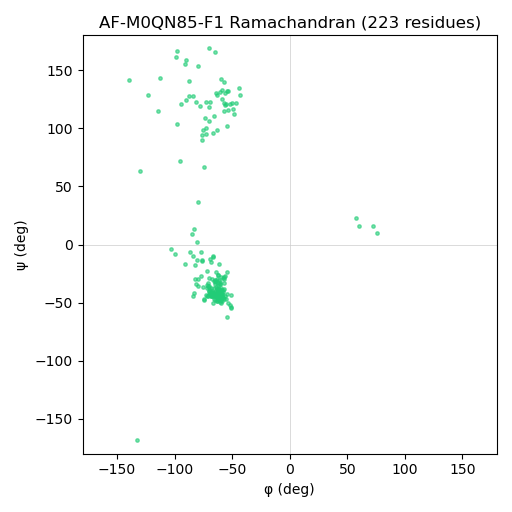YS A C 1
ATOM 644 O O . CYS A 1 83 ? 5.391 4.490 -8.302 1.00 92.94 83 CYS A O 1
ATOM 646 N N . VAL A 1 84 ? 5.413 5.859 -6.519 1.00 90.62 84 VAL A N 1
ATOM 647 C CA . VAL A 1 84 ? 6.532 6.689 -6.987 1.00 90.62 84 VAL A CA 1
ATOM 648 C C . VAL A 1 84 ? 7.791 5.844 -7.180 1.00 90.62 84 VAL A C 1
ATOM 650 O O . VAL A 1 84 ? 8.416 5.920 -8.236 1.00 90.62 84 VAL A O 1
ATOM 653 N N . ALA A 1 85 ? 8.143 4.991 -6.215 1.00 92.06 85 ALA A N 1
ATOM 654 C CA . ALA A 1 85 ? 9.308 4.115 -6.330 1.00 92.06 85 ALA A CA 1
ATOM 655 C C . ALA A 1 85 ? 9.176 3.119 -7.495 1.00 92.06 85 ALA A C 1
ATOM 657 O O . ALA A 1 85 ? 10.142 2.883 -8.224 1.00 92.06 85 ALA A O 1
ATOM 658 N N . ALA A 1 86 ? 7.986 2.549 -7.705 1.00 92.44 86 ALA A N 1
ATOM 659 C CA . ALA A 1 86 ? 7.720 1.655 -8.830 1.00 92.44 86 ALA A CA 1
ATOM 660 C C . ALA A 1 86 ? 7.888 2.382 -10.171 1.00 92.44 86 ALA A C 1
ATOM 662 O O . ALA A 1 86 ? 8.583 1.884 -11.060 1.00 92.44 86 ALA A O 1
ATOM 663 N N . ALA A 1 87 ? 7.315 3.581 -10.292 1.00 89.00 87 ALA A N 1
ATOM 664 C CA . ALA A 1 87 ? 7.455 4.420 -11.474 1.00 89.00 87 ALA A CA 1
ATOM 665 C C . ALA A 1 87 ? 8.924 4.772 -11.750 1.00 89.00 87 ALA A C 1
ATOM 667 O O . ALA A 1 87 ? 9.374 4.624 -12.883 1.00 89.00 87 ALA A O 1
ATOM 668 N N . GLU A 1 88 ? 9.688 5.175 -10.729 1.00 87.44 88 GLU A N 1
ATOM 669 C CA . GLU A 1 88 ? 11.112 5.508 -10.861 1.00 87.44 88 GLU A CA 1
ATOM 670 C C . GLU A 1 88 ? 11.968 4.306 -11.285 1.00 87.44 88 GLU A C 1
ATOM 672 O O . GLU A 1 88 ? 12.875 4.461 -12.101 1.00 87.44 88 GLU A O 1
ATOM 677 N N . LEU A 1 89 ? 11.685 3.097 -10.792 1.00 90.06 89 LEU A N 1
ATOM 678 C CA . LEU A 1 89 ? 12.429 1.895 -11.189 1.00 90.06 89 LEU A CA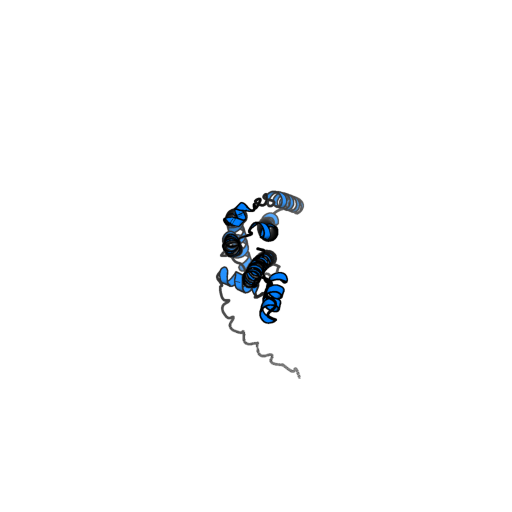 1
ATOM 679 C C . LEU A 1 89 ? 12.168 1.507 -12.645 1.00 90.06 89 LEU A C 1
ATOM 681 O O . LEU A 1 89 ? 13.110 1.188 -13.378 1.00 90.06 89 LEU A O 1
ATOM 685 N N . VAL A 1 90 ? 10.903 1.555 -13.071 1.00 89.19 90 VAL A N 1
ATOM 686 C CA . VAL A 1 90 ? 10.514 1.311 -14.468 1.00 89.19 90 VAL A CA 1
ATOM 687 C C . VAL A 1 90 ? 11.165 2.357 -15.370 1.00 89.19 90 VAL A C 1
ATOM 689 O O . VAL A 1 90 ? 11.854 1.995 -16.326 1.00 89.19 90 VAL A O 1
ATOM 692 N N . ALA A 1 91 ? 11.072 3.634 -14.990 1.00 84.44 91 ALA A N 1
ATOM 693 C CA . ALA A 1 91 ? 11.735 4.748 -15.658 1.00 84.44 91 ALA A CA 1
ATOM 694 C C . ALA A 1 91 ? 13.226 4.500 -15.859 1.00 84.44 91 ALA A C 1
ATOM 696 O O . ALA A 1 91 ? 13.747 4.574 -16.968 1.00 84.44 91 ALA A O 1
ATOM 697 N N . ASP A 1 92 ? 13.939 4.199 -14.776 1.00 83.69 92 ASP A N 1
ATOM 698 C CA . ASP A 1 92 ? 15.385 4.048 -14.807 1.00 83.69 92 ASP A CA 1
ATOM 699 C C . ASP A 1 92 ? 15.814 2.890 -15.710 1.00 83.69 92 ASP A C 1
ATOM 701 O O . ASP A 1 92 ? 16.917 2.921 -16.262 1.00 83.69 92 ASP A O 1
ATOM 705 N N . SER A 1 93 ? 14.954 1.889 -15.907 1.00 81.31 93 SER A N 1
ATOM 706 C CA . SER A 1 93 ? 15.205 0.810 -16.858 1.00 81.31 93 SER A CA 1
ATOM 707 C C . SER A 1 93 ? 15.136 1.277 -18.320 1.00 81.31 93 SER A C 1
ATOM 709 O O . SER A 1 93 ? 15.987 0.881 -19.123 1.00 81.31 93 SER A O 1
ATOM 711 N N . ASP A 1 94 ? 14.218 2.188 -18.646 1.00 77.19 94 ASP A N 1
ATOM 712 C CA . ASP A 1 94 ? 14.009 2.713 -19.999 1.00 77.19 94 ASP A CA 1
ATOM 713 C C . ASP A 1 94 ? 14.987 3.846 -20.339 1.00 77.19 94 ASP A C 1
ATOM 715 O O . ASP A 1 94 ? 15.596 3.883 -21.414 1.00 77.19 94 ASP A O 1
ATOM 719 N N . ILE A 1 95 ? 15.220 4.746 -19.383 1.00 79.12 95 ILE A N 1
ATOM 720 C CA . ILE A 1 95 ? 16.020 5.964 -19.555 1.00 79.12 95 ILE A CA 1
ATOM 721 C C . ILE A 1 95 ? 17.534 5.654 -19.568 1.00 79.12 95 ILE A C 1
ATOM 723 O O . ILE A 1 95 ? 18.350 6.465 -20.016 1.00 79.12 95 ILE A O 1
ATOM 727 N N . ARG A 1 96 ? 17.959 4.445 -19.168 1.00 73.38 96 ARG A N 1
ATOM 728 C CA . ARG A 1 96 ? 19.343 3.967 -19.382 1.00 73.38 96 ARG A CA 1
ATOM 729 C C . ARG A 1 96 ? 19.780 4.036 -20.847 1.00 73.38 96 ARG A C 1
ATOM 731 O O . ARG A 1 96 ? 20.976 4.135 -21.103 1.00 73.38 96 ARG A O 1
ATOM 738 N N . ARG A 1 97 ? 18.829 4.023 -21.787 1.00 73.81 97 ARG A N 1
ATOM 739 C CA . ARG A 1 97 ? 19.077 4.155 -23.230 1.00 73.81 97 ARG A CA 1
ATOM 740 C C . ARG A 1 97 ? 19.276 5.603 -23.697 1.00 73.81 97 ARG A C 1
ATOM 742 O O . ARG A 1 97 ? 19.735 5.801 -24.814 1.00 73.81 97 ARG A O 1
ATOM 749 N N . LEU A 1 98 ? 18.949 6.599 -22.869 1.00 80.12 98 LEU A N 1
ATOM 750 C CA . LEU A 1 98 ? 19.109 8.023 -23.190 1.00 80.12 98 LEU A CA 1
ATOM 751 C C . LEU A 1 98 ? 20.486 8.552 -22.769 1.00 80.12 98 LEU A C 1
ATOM 753 O O . LEU A 1 98 ? 21.124 8.001 -21.867 1.00 80.12 98 LEU A O 1
ATOM 757 N N . ASP A 1 99 ? 20.917 9.665 -23.368 1.00 84.44 99 ASP A N 1
ATOM 758 C CA . ASP A 1 99 ? 22.084 10.422 -22.904 1.00 84.44 99 ASP A CA 1
ATOM 759 C C . ASP A 1 99 ? 21.873 11.029 -21.500 1.00 84.44 99 ASP A C 1
ATOM 761 O O . ASP A 1 99 ? 20.763 11.080 -20.964 1.00 84.44 99 ASP A O 1
ATOM 765 N N . ALA A 1 100 ? 22.960 11.483 -20.869 1.00 79.31 100 ALA A N 1
ATOM 766 C CA . ALA A 1 100 ? 22.943 11.951 -19.482 1.00 79.31 100 ALA A CA 1
ATOM 767 C C . ALA A 1 100 ? 22.040 13.180 -19.243 1.00 79.31 100 ALA A C 1
ATOM 769 O O . ALA A 1 100 ? 21.431 13.291 -18.174 1.00 79.31 100 ALA A O 1
ATOM 770 N N . THR A 1 101 ? 21.924 14.083 -20.220 1.00 79.94 101 THR A N 1
ATOM 771 C CA . THR A 1 101 ? 21.125 15.313 -20.107 1.00 79.94 101 THR A CA 1
ATOM 772 C C . THR A 1 101 ? 19.637 14.994 -20.204 1.00 79.94 101 THR A C 1
ATOM 774 O O . THR A 1 101 ? 18.854 15.402 -19.340 1.00 79.94 101 THR A O 1
ATOM 777 N N . ASN A 1 102 ? 19.252 14.187 -21.193 1.00 80.38 102 ASN A N 1
ATOM 778 C CA . ASN A 1 102 ? 17.882 13.714 -21.365 1.00 80.38 102 ASN A CA 1
ATOM 779 C C . ASN A 1 102 ? 17.446 12.800 -20.216 1.00 80.38 102 ASN A C 1
ATOM 781 O O . ASN A 1 102 ? 16.292 12.851 -19.792 1.00 80.38 102 ASN A O 1
ATOM 785 N N . ARG A 1 103 ? 18.379 12.045 -19.622 1.00 78.75 103 ARG A N 1
ATOM 786 C CA . ARG A 1 103 ? 18.106 11.202 -18.454 1.00 78.75 103 ARG A CA 1
ATOM 787 C C . ARG A 1 103 ? 17.694 11.993 -17.218 1.00 78.75 103 ARG A C 1
ATOM 789 O O . ARG A 1 103 ? 16.758 11.594 -16.530 1.00 78.75 103 ARG A O 1
ATOM 796 N N . ARG A 1 104 ? 18.358 13.118 -16.932 1.00 77.69 104 ARG A N 1
ATOM 797 C CA . ARG A 1 104 ? 17.978 13.986 -15.804 1.00 77.69 104 ARG A CA 1
ATOM 798 C C . ARG A 1 104 ? 16.590 14.593 -16.017 1.00 77.69 104 ARG A C 1
ATOM 800 O O . ARG A 1 104 ? 15.747 14.493 -15.131 1.00 77.69 104 ARG A O 1
ATOM 807 N N . ARG A 1 105 ? 16.337 15.139 -17.211 1.00 80.12 105 ARG A N 1
ATOM 808 C CA . ARG A 1 105 ? 15.050 15.758 -17.566 1.00 80.12 105 ARG A CA 1
ATOM 809 C C . ARG A 1 105 ? 13.890 14.758 -17.516 1.00 80.12 105 ARG A C 1
ATOM 811 O O . ARG A 1 105 ? 12.826 15.092 -17.007 1.00 80.12 105 ARG A O 1
ATOM 818 N N . ALA A 1 106 ? 14.102 13.532 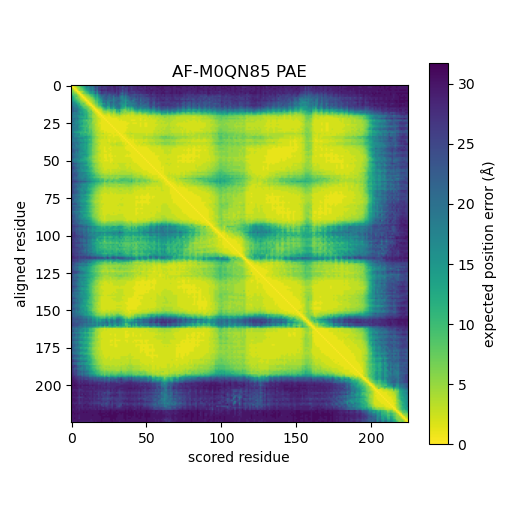-17.998 1.00 77.19 106 ALA A N 1
ATOM 819 C CA . ALA A 1 106 ? 13.099 12.470 -17.947 1.00 77.19 106 ALA A CA 1
ATOM 820 C C . ALA A 1 106 ? 12.743 12.084 -16.502 1.00 77.19 106 ALA A C 1
ATOM 822 O O . ALA A 1 106 ? 11.564 11.983 -16.176 1.00 77.19 106 ALA A O 1
ATOM 823 N N . ARG A 1 107 ? 13.734 11.959 -15.606 1.00 74.00 107 ARG A N 1
ATOM 824 C CA . ARG A 1 107 ? 13.482 11.693 -14.177 1.00 74.00 107 ARG A CA 1
ATOM 825 C C . ARG A 1 107 ? 12.685 12.800 -13.497 1.00 74.00 107 ARG A C 1
ATOM 827 O O . ARG A 1 107 ? 11.762 12.510 -12.746 1.00 74.00 107 ARG A O 1
ATOM 834 N N . GLU A 1 108 ? 13.027 14.061 -13.752 1.00 75.56 108 GLU A N 1
ATOM 835 C CA . GLU A 1 108 ? 12.298 15.206 -13.189 1.00 75.56 108 GLU A CA 1
ATOM 836 C C . GLU A 1 108 ? 10.842 15.244 -13.670 1.00 75.56 108 GLU A C 1
ATOM 838 O O . GLU A 1 108 ? 9.932 15.374 -12.851 1.00 75.56 108 GLU A O 1
ATOM 843 N N . ALA A 1 109 ? 10.611 15.048 -14.972 1.00 77.12 109 ALA A N 1
ATOM 844 C CA . ALA A 1 109 ? 9.265 14.976 -15.534 1.00 77.12 109 ALA A CA 1
ATOM 845 C C . ALA A 1 109 ? 8.466 13.800 -14.951 1.00 77.12 109 ALA A C 1
ATOM 847 O O . ALA A 1 109 ? 7.305 13.960 -14.589 1.00 77.12 109 ALA A O 1
ATOM 848 N N . MET A 1 110 ? 9.093 12.636 -14.784 1.00 71.62 110 MET A N 1
ATOM 849 C CA . MET A 1 110 ? 8.428 11.471 -14.204 1.00 71.62 110 MET A CA 1
ATOM 850 C C . MET A 1 110 ? 8.092 11.644 -12.732 1.00 71.62 110 MET A C 1
ATOM 852 O O . MET A 1 110 ? 7.011 11.238 -12.320 1.00 71.62 110 MET A O 1
ATOM 856 N N . ARG A 1 111 ? 8.949 12.293 -11.942 1.00 70.50 111 ARG A N 1
ATOM 857 C CA . ARG A 1 111 ? 8.608 12.666 -10.561 1.00 70.50 111 ARG A CA 1
ATOM 858 C C . ARG A 1 111 ? 7.415 13.608 -10.506 1.00 70.50 111 ARG A C 1
ATOM 860 O O . ARG A 1 111 ? 6.597 13.481 -9.604 1.00 70.50 111 ARG A O 1
ATOM 867 N N . ALA A 1 112 ? 7.316 14.542 -11.450 1.00 73.81 112 ALA A N 1
ATOM 868 C CA . ALA A 1 112 ? 6.175 15.445 -11.535 1.00 73.81 112 ALA A CA 1
ATOM 869 C C . ALA A 1 112 ? 4.881 14.699 -11.903 1.00 73.81 112 ALA A C 1
ATOM 871 O O . ALA A 1 112 ? 3.855 14.953 -11.287 1.00 73.81 112 ALA A O 1
ATOM 872 N N . VAL A 1 113 ? 4.941 13.746 -12.840 1.00 70.12 113 VAL A N 1
ATOM 873 C CA . VAL A 1 113 ? 3.784 12.927 -13.253 1.00 70.12 113 VAL A CA 1
ATOM 874 C C . VAL A 1 113 ? 3.381 11.905 -12.184 1.00 70.12 113 VAL A C 1
ATOM 876 O O . VAL A 1 113 ? 2.198 11.679 -11.969 1.00 70.12 113 VAL A O 1
ATOM 879 N N . SER A 1 114 ? 4.353 11.305 -11.492 1.00 65.94 114 SER A N 1
ATOM 880 C CA . SER A 1 114 ? 4.110 10.269 -10.473 1.00 65.94 114 SER A CA 1
ATOM 881 C C . SER A 1 114 ? 3.601 10.844 -9.152 1.00 65.94 114 SER A C 1
ATOM 883 O O . SER A 1 114 ? 3.072 10.103 -8.330 1.00 65.94 114 SER A O 1
ATOM 885 N N . ARG A 1 115 ? 3.701 12.167 -8.949 1.00 65.06 115 ARG A N 1
ATOM 886 C CA . ARG A 1 115 ? 2.895 12.874 -7.947 1.00 65.06 115 ARG A CA 1
ATOM 887 C C . ARG A 1 115 ? 1.461 12.993 -8.458 1.00 65.06 115 ARG A C 1
ATOM 889 O O . ARG A 1 115 ? 0.981 14.087 -8.744 1.00 65.06 115 ARG A O 1
ATOM 896 N N . SER A 1 116 ? 0.781 11.858 -8.577 1.00 61.94 116 SER A N 1
ATOM 897 C CA . SER A 1 116 ? -0.676 11.878 -8.599 1.00 61.94 116 SER A CA 1
ATOM 898 C C . SER A 1 116 ? -1.151 12.492 -7.285 1.00 61.94 116 SER A C 1
ATOM 900 O O . SER A 1 116 ? -0.537 12.261 -6.238 1.00 61.94 116 SER A O 1
ATOM 902 N N . ALA A 1 117 ? -2.216 13.292 -7.332 1.00 68.44 117 ALA A N 1
ATOM 903 C CA . ALA A 1 117 ? -2.853 13.756 -6.111 1.00 68.44 117 ALA A CA 1
ATOM 904 C C . ALA A 1 117 ? -3.241 12.520 -5.291 1.00 68.44 117 ALA A C 1
ATOM 906 O O . ALA A 1 117 ? -3.960 11.649 -5.786 1.00 68.44 117 ALA A O 1
ATOM 907 N N . LEU A 1 118 ? -2.703 12.421 -4.073 1.00 80.62 118 LEU A N 1
ATOM 908 C CA . LEU A 1 118 ? -3.158 11.434 -3.105 1.00 80.62 118 LEU A CA 1
ATOM 909 C C . LEU A 1 118 ? -4.677 11.597 -2.963 1.00 80.62 118 LEU A C 1
ATOM 911 O O . LEU A 1 118 ? -5.135 12.740 -2.825 1.00 80.62 118 LEU A O 1
ATOM 915 N N . PRO A 1 119 ? -5.458 10.505 -3.025 1.00 84.88 119 PRO A N 1
ATOM 916 C CA . PRO A 1 119 ? -6.882 10.602 -2.764 1.00 84.88 119 PRO A CA 1
ATOM 917 C C . PRO A 1 119 ? -7.068 11.220 -1.378 1.00 84.88 119 PRO A C 1
ATOM 919 O O . PRO A 1 119 ? -6.403 10.832 -0.417 1.00 84.88 119 PRO A O 1
ATOM 922 N N . THR A 1 120 ? -7.923 12.237 -1.288 1.00 90.19 120 THR A N 1
ATOM 923 C CA . THR A 1 120 ? -8.287 12.809 0.009 1.00 90.19 120 THR A CA 1
ATOM 924 C C . THR A 1 120 ? -9.149 11.791 0.731 1.00 90.19 120 THR A C 1
ATOM 926 O O . THR A 1 120 ? -10.204 11.428 0.225 1.00 90.19 120 THR A O 1
ATOM 929 N N . ILE A 1 121 ? -8.676 11.326 1.883 1.00 92.50 121 ILE A N 1
ATOM 930 C CA . ILE A 1 121 ? -9.385 10.352 2.704 1.00 92.50 121 ILE A CA 1
ATOM 931 C C . ILE A 1 121 ? -10.200 11.117 3.746 1.00 92.50 121 ILE A C 1
ATOM 933 O O . ILE A 1 121 ? -9.652 11.882 4.539 1.00 92.50 121 ILE A O 1
ATOM 937 N N . THR A 1 122 ? -11.512 10.923 3.736 1.00 92.00 122 THR A N 1
ATOM 938 C CA . THR A 1 122 ? -12.452 11.537 4.675 1.00 92.00 122 THR A CA 1
ATOM 939 C C . THR A 1 122 ? -12.802 10.586 5.820 1.00 92.00 122 THR A C 1
ATOM 941 O O . THR A 1 122 ? -12.511 9.392 5.786 1.00 92.00 122 THR A O 1
ATOM 944 N N . ALA A 1 123 ? -13.431 11.114 6.875 1.00 89.88 123 ALA A N 1
ATOM 945 C CA . ALA A 1 123 ? -13.914 10.284 7.978 1.00 89.88 123 ALA A CA 1
ATOM 946 C C . ALA A 1 123 ? -15.008 9.296 7.534 1.00 89.88 123 ALA A C 1
ATOM 948 O O . ALA A 1 123 ? -15.072 8.197 8.084 1.00 89.88 123 ALA A O 1
ATOM 949 N N . ASP A 1 124 ? -15.816 9.677 6.541 1.00 91.38 124 ASP A N 1
ATOM 950 C CA . ASP A 1 124 ? -16.854 8.822 5.966 1.00 91.38 124 ASP A CA 1
ATOM 951 C C . ASP A 1 124 ? -16.216 7.656 5.203 1.00 91.38 124 ASP A C 1
ATOM 953 O O . ASP A 1 124 ? -16.584 6.508 5.444 1.00 91.38 124 ASP A O 1
ATOM 957 N N . ASP A 1 125 ? -15.160 7.927 4.423 1.00 92.94 125 ASP A N 1
ATOM 958 C CA . ASP A 1 125 ? -14.411 6.874 3.724 1.00 92.94 125 ASP A CA 1
ATOM 959 C C . ASP A 1 125 ? -13.785 5.871 4.707 1.00 92.94 125 ASP A C 1
ATOM 961 O O . ASP A 1 125 ? -13.675 4.681 4.417 1.00 92.94 125 ASP A O 1
ATOM 965 N N . LEU A 1 126 ? -13.350 6.326 5.893 1.00 92.00 126 LEU A N 1
ATOM 966 C CA . LEU A 1 126 ? -12.866 5.429 6.951 1.00 92.00 126 LEU A CA 1
ATOM 967 C C . LEU A 1 126 ? -13.981 4.558 7.527 1.00 92.00 126 LEU A C 1
ATOM 969 O O . LEU A 1 126 ? -13.720 3.402 7.861 1.00 92.00 126 LEU A O 1
ATOM 973 N N . ALA A 1 127 ? -15.170 5.133 7.707 1.00 91.12 127 ALA A N 1
ATOM 974 C CA . ALA A 1 127 ? -16.300 4.471 8.343 1.00 91.12 127 ALA A CA 1
ATOM 975 C C . ALA A 1 127 ? -16.891 3.362 7.464 1.00 91.12 127 ALA A C 1
ATOM 977 O O . ALA A 1 127 ? -17.339 2.349 7.996 1.00 91.12 127 ALA A O 1
ATOM 978 N N . ASP A 1 128 ? -16.870 3.526 6.141 1.00 93.00 128 ASP A N 1
ATOM 979 C CA . ASP A 1 128 ? -17.339 2.512 5.189 1.00 93.00 128 ASP A CA 1
ATOM 980 C C . ASP A 1 128 ? -16.205 1.673 4.566 1.00 93.00 128 ASP A C 1
ATOM 982 O O . ASP A 1 128 ? -16.461 0.660 3.913 1.00 93.00 128 ASP A O 1
ATOM 986 N N . GLY A 1 129 ? -14.945 2.052 4.806 1.00 93.62 129 GLY A N 1
ATOM 987 C CA . GLY A 1 129 ? -13.763 1.357 4.300 1.00 93.62 129 GLY A CA 1
ATOM 988 C C . GLY A 1 129 ? -13.478 1.599 2.813 1.00 93.62 129 GLY A C 1
ATOM 989 O O . GLY A 1 129 ? -12.600 0.937 2.252 1.00 93.62 129 GLY A O 1
ATOM 990 N N . SER A 1 130 ? -14.172 2.540 2.169 1.00 95.62 130 SER A N 1
ATOM 991 C CA . SER A 1 130 ? -14.062 2.829 0.732 1.00 95.62 130 SER A CA 1
ATOM 992 C C . SER A 1 130 ? -12.719 3.440 0.322 1.00 95.62 130 SER A C 1
ATOM 994 O O . SER A 1 130 ? -12.350 3.373 -0.850 1.00 95.62 130 SER A O 1
ATOM 996 N N . TRP A 1 131 ? -11.924 3.938 1.276 1.00 95.12 131 TRP A N 1
ATOM 997 C CA . TRP A 1 131 ? -10.593 4.514 1.034 1.00 95.12 131 TRP A CA 1
ATOM 998 C C . TRP A 1 131 ? -9.568 3.539 0.425 1.00 95.12 131 TRP A C 1
ATOM 1000 O O . TRP A 1 131 ? -8.542 3.980 -0.094 1.00 95.12 131 TRP A O 1
ATOM 1010 N N . VAL A 1 132 ? -9.809 2.223 0.476 1.00 97.19 132 VAL A N 1
ATOM 1011 C CA . VAL A 1 132 ? -8.880 1.217 -0.070 1.00 97.19 132 VAL A CA 1
ATOM 1012 C C . VAL A 1 132 ? -8.883 1.199 -1.596 1.00 97.19 132 VAL A C 1
ATOM 1014 O O . VAL A 1 132 ? -7.808 1.144 -2.192 1.00 97.19 132 VAL A O 1
ATOM 1017 N N . GLU A 1 133 ? -10.054 1.257 -2.233 1.00 96.62 133 GLU A N 1
ATOM 1018 C CA . GLU A 1 133 ? -10.162 1.132 -3.695 1.00 96.62 133 GLU A CA 1
ATOM 1019 C C . GLU A 1 133 ? -9.385 2.242 -4.430 1.00 96.62 133 GLU A C 1
ATOM 1021 O O . GLU A 1 133 ? -8.571 1.909 -5.293 1.00 96.62 133 GLU A O 1
ATOM 1026 N N . PRO A 1 134 ? -9.474 3.533 -4.038 1.00 95.56 134 PRO A N 1
ATOM 1027 C CA . PRO A 1 134 ? -8.650 4.588 -4.630 1.00 95.56 134 PRO A CA 1
ATOM 1028 C C . PRO A 1 134 ? -7.138 4.344 -4.523 1.00 95.56 134 PRO A C 1
ATOM 1030 O O . PRO A 1 134 ? -6.384 4.734 -5.414 1.00 95.56 134 PRO A O 1
ATOM 1033 N N . LEU A 1 135 ? -6.667 3.700 -3.448 1.00 95.88 135 LEU A N 1
ATOM 1034 C CA . LEU A 1 135 ? -5.248 3.366 -3.281 1.00 95.88 135 LEU A CA 1
ATOM 1035 C C . LEU A 1 135 ? -4.822 2.189 -4.164 1.00 95.88 135 LEU A C 1
ATOM 1037 O O . LEU A 1 135 ? -3.703 2.180 -4.682 1.00 95.88 135 LEU A O 1
ATOM 1041 N N . VAL A 1 136 ? -5.701 1.204 -4.353 1.00 97.06 136 VAL A N 1
ATOM 1042 C CA . VAL A 1 136 ? -5.480 0.099 -5.297 1.00 97.06 136 VAL A CA 1
ATOM 1043 C C . VAL A 1 136 ? -5.442 0.634 -6.726 1.00 97.06 136 VAL A C 1
ATOM 1045 O O . VAL A 1 136 ? -4.530 0.302 -7.486 1.00 97.06 136 VAL A O 1
ATOM 1048 N N . ASP A 1 137 ? -6.366 1.526 -7.074 1.00 94.94 137 ASP A N 1
ATOM 1049 C CA . ASP A 1 137 ? -6.408 2.178 -8.381 1.00 94.94 137 ASP A CA 1
ATOM 1050 C C . ASP A 1 137 ? -5.199 3.073 -8.635 1.00 94.94 137 ASP A C 1
ATOM 1052 O O . ASP A 1 137 ? -4.701 3.111 -9.760 1.00 94.94 137 ASP A O 1
ATOM 1056 N N . LEU A 1 138 ? -4.656 3.716 -7.599 1.00 92.62 138 LEU A N 1
ATOM 1057 C CA . LEU A 1 138 ? -3.391 4.444 -7.690 1.00 92.62 138 LEU A CA 1
ATOM 1058 C C . LEU A 1 138 ? -2.215 3.515 -8.047 1.00 92.62 138 LEU A C 1
ATOM 1060 O O . LEU A 1 138 ? -1.335 3.897 -8.818 1.00 92.62 138 LEU A O 1
ATOM 1064 N N . ALA A 1 139 ? -2.198 2.287 -7.524 1.00 94.69 139 ALA A N 1
ATOM 1065 C CA . ALA A 1 139 ? -1.139 1.308 -7.778 1.00 94.69 139 ALA A CA 1
ATOM 1066 C C . ALA A 1 139 ? -1.276 0.580 -9.127 1.00 94.69 139 ALA A C 1
ATOM 1068 O O . ALA A 1 139 ? -0.269 0.201 -9.738 1.00 94.69 139 ALA A O 1
ATOM 1069 N N . ARG A 1 140 ? -2.509 0.402 -9.613 1.00 95.19 140 ARG A N 1
ATOM 1070 C CA . ARG A 1 140 ? -2.860 -0.404 -10.795 1.00 95.19 140 ARG A CA 1
ATOM 1071 C C . ARG A 1 140 ? -2.044 -0.080 -12.061 1.00 95.19 140 ARG A C 1
ATOM 1073 O O . ARG A 1 140 ? -1.581 -1.026 -12.705 1.00 95.19 140 ARG A O 1
ATOM 1080 N N . PRO A 1 141 ? -1.778 1.193 -12.429 1.00 93.00 141 PRO A N 1
ATOM 1081 C CA . PRO A 1 141 ? -0.988 1.523 -13.621 1.00 93.00 141 PRO A CA 1
ATOM 1082 C C . PRO A 1 141 ? 0.465 1.038 -13.556 1.00 93.00 141 PRO A C 1
ATOM 1084 O O . PRO A 1 141 ? 1.104 0.838 -14.590 1.00 93.00 141 PRO A O 1
ATOM 1087 N N . HIS A 1 142 ? 1.000 0.843 -12.350 1.00 92.94 142 HIS A N 1
ATOM 1088 C CA . HIS A 1 142 ? 2.390 0.452 -12.130 1.00 92.94 142 HIS A CA 1
ATOM 1089 C C . HIS A 1 142 ? 2.578 -1.067 -12.070 1.00 92.94 142 HIS A C 1
ATOM 1091 O O . HIS A 1 142 ? 3.701 -1.538 -12.254 1.00 92.94 142 HIS A O 1
ATOM 1097 N N . THR A 1 143 ? 1.502 -1.836 -11.872 1.00 95.62 143 THR A N 1
ATOM 1098 C CA . THR A 1 143 ? 1.537 -3.295 -11.693 1.00 95.62 143 THR A CA 1
ATOM 1099 C C . THR A 1 143 ? 2.252 -4.018 -12.833 1.00 95.62 143 THR A C 1
ATOM 1101 O O . THR A 1 143 ? 3.276 -4.662 -12.611 1.00 95.62 143 THR A O 1
ATOM 1104 N N . ALA A 1 144 ? 1.742 -3.916 -14.064 1.00 95.56 144 ALA A N 1
ATOM 1105 C CA . ALA A 1 144 ? 2.283 -4.681 -15.188 1.00 95.56 144 ALA A CA 1
ATOM 1106 C C . ALA A 1 144 ? 3.705 -4.240 -15.600 1.00 95.56 144 ALA A C 1
ATOM 1108 O O . ALA A 1 144 ? 4.558 -5.115 -15.787 1.00 95.56 144 ALA A O 1
ATOM 1109 N N . PRO A 1 145 ? 4.020 -2.929 -15.698 1.00 93.62 145 PRO A N 1
ATOM 1110 C CA . PRO A 1 145 ? 5.383 -2.487 -15.994 1.00 93.62 145 PRO A CA 1
ATOM 1111 C C . PRO A 1 145 ? 6.403 -2.932 -14.938 1.00 93.62 145 PRO A C 1
ATOM 1113 O O . PRO A 1 145 ? 7.497 -3.383 -15.289 1.00 93.62 145 PRO A O 1
ATOM 1116 N N . LEU A 1 146 ? 6.042 -2.856 -13.651 1.00 95.00 146 LEU A N 1
ATOM 1117 C CA . LEU A 1 146 ? 6.909 -3.298 -12.562 1.00 95.00 146 LEU A CA 1
ATOM 1118 C C . LEU A 1 146 ? 7.138 -4.811 -12.612 1.00 95.00 146 LEU A C 1
ATOM 1120 O O . LEU A 1 146 ? 8.285 -5.246 -12.545 1.00 95.00 146 LEU A O 1
ATOM 1124 N N . ALA A 1 147 ? 6.080 -5.608 -12.779 1.00 95.62 147 ALA A N 1
ATOM 1125 C CA . ALA A 1 147 ? 6.181 -7.060 -12.914 1.00 95.62 147 ALA A CA 1
ATOM 1126 C C . ALA A 1 147 ? 7.126 -7.452 -14.063 1.00 95.62 147 ALA A C 1
ATOM 1128 O O . ALA A 1 147 ? 8.050 -8.247 -13.885 1.00 95.62 147 ALA A O 1
ATOM 1129 N N . HIS A 1 148 ? 6.979 -6.817 -15.229 1.00 93.62 148 HIS A N 1
ATOM 1130 C CA . HIS A 1 148 ? 7.859 -7.063 -16.371 1.00 93.62 148 HIS A CA 1
ATOM 1131 C C . HIS A 1 148 ? 9.335 -6.755 -16.060 1.00 93.62 148 HIS A C 1
ATOM 1133 O O . HIS A 1 148 ? 10.226 -7.543 -16.396 1.00 93.62 148 HIS A O 1
ATOM 1139 N N . LEU A 1 149 ? 9.610 -5.629 -15.391 1.00 91.94 149 LEU A N 1
ATOM 1140 C CA . LEU A 1 149 ? 10.960 -5.273 -14.949 1.00 91.94 149 LEU A CA 1
ATOM 1141 C C . LEU A 1 149 ? 11.528 -6.308 -13.967 1.00 91.94 149 LEU A C 1
ATOM 1143 O O . LEU A 1 149 ? 12.674 -6.740 -14.121 1.00 91.94 149 LEU A O 1
ATOM 1147 N N . LEU A 1 150 ? 10.731 -6.713 -12.978 1.00 92.38 150 LEU A N 1
ATOM 1148 C CA . LEU A 1 150 ? 11.128 -7.673 -11.951 1.00 92.38 150 LEU A CA 1
ATOM 1149 C C . LEU A 1 150 ? 11.445 -9.044 -12.550 1.00 92.38 150 LEU A C 1
ATOM 1151 O O . LEU A 1 150 ? 12.499 -9.596 -12.246 1.00 92.38 150 LEU A O 1
ATOM 1155 N N . GLY A 1 151 ? 10.622 -9.559 -13.467 1.00 90.88 151 GLY A N 1
ATOM 1156 C CA . GLY A 1 151 ? 10.896 -10.824 -14.162 1.00 90.88 151 GLY A CA 1
ATOM 1157 C C . GLY A 1 151 ? 12.200 -10.811 -14.950 1.00 90.88 151 GLY A C 1
ATOM 1158 O O . GLY A 1 151 ? 13.007 -11.744 -14.873 1.00 90.88 151 GLY A O 1
ATOM 1159 N N . ARG A 1 152 ? 12.457 -9.709 -15.666 1.00 88.38 152 ARG A N 1
ATOM 1160 C CA . ARG A 1 152 ? 13.711 -9.526 -16.408 1.00 88.38 152 ARG A CA 1
ATOM 1161 C C . ARG A 1 152 ? 14.930 -9.539 -15.490 1.00 88.38 152 ARG A C 1
ATOM 1163 O O . ARG A 1 152 ? 15.944 -10.131 -15.848 1.00 88.38 152 ARG A O 1
ATOM 1170 N N . GLN A 1 153 ? 14.845 -8.894 -14.329 1.00 87.31 153 GLN A N 1
ATOM 1171 C CA . GLN A 1 153 ? 15.967 -8.801 -13.393 1.00 87.31 153 GLN A CA 1
ATOM 1172 C C . GLN A 1 153 ? 16.130 -10.032 -12.502 1.00 87.31 153 GLN A C 1
ATOM 1174 O O . GLN A 1 153 ? 17.257 -10.364 -12.156 1.00 87.31 153 GLN A O 1
ATOM 1179 N N . ALA A 1 154 ? 15.055 -10.752 -12.180 1.00 81.81 154 ALA A N 1
ATOM 1180 C CA . ALA A 1 154 ? 15.127 -12.009 -11.433 1.00 81.81 154 ALA A CA 1
ATOM 1181 C C . ALA A 1 154 ? 15.975 -13.068 -12.164 1.00 81.81 154 ALA A C 1
ATOM 1183 O O . ALA A 1 154 ? 16.606 -13.920 -11.535 1.00 81.81 154 ALA A O 1
ATOM 1184 N N . SER A 1 155 ? 16.032 -12.976 -13.495 1.00 71.62 155 SER A N 1
ATOM 1185 C CA . SER A 1 155 ? 16.854 -13.834 -14.352 1.00 71.62 155 SER A CA 1
ATOM 1186 C C . SER A 1 155 ? 18.320 -13.380 -14.460 1.00 71.62 155 SER A C 1
ATOM 1188 O O . SER A 1 155 ? 19.176 -14.171 -14.862 1.00 71.62 155 SER A O 1
ATOM 1190 N N . ASP A 1 156 ? 18.643 -12.131 -14.100 1.00 68.06 156 ASP A N 1
ATOM 1191 C CA . ASP A 1 156 ? 19.981 -11.549 -14.247 1.00 68.06 156 ASP A CA 1
ATOM 1192 C C . ASP A 1 156 ? 20.766 -11.612 -12.924 1.00 68.06 156 ASP A C 1
ATOM 1194 O O . ASP A 1 156 ? 20.543 -10.850 -11.987 1.00 68.06 156 ASP A O 1
ATOM 1198 N N . ARG A 1 157 ? 21.720 -12.548 -12.832 1.00 58.00 157 ARG A N 1
ATOM 1199 C CA . ARG A 1 157 ? 22.497 -12.832 -11.607 1.00 58.00 157 ARG A CA 1
ATOM 1200 C C . ARG A 1 157 ? 23.702 -11.904 -11.385 1.00 58.00 157 ARG A C 1
ATOM 1202 O O . ARG A 1 157 ? 24.561 -12.212 -10.561 1.00 58.00 157 ARG A O 1
ATOM 1209 N N . ARG A 1 158 ? 23.824 -10.787 -12.111 1.00 56.38 158 ARG A N 1
ATOM 1210 C CA . ARG A 1 158 ? 25.041 -9.942 -12.141 1.00 56.38 158 ARG A CA 1
ATOM 1211 C C . ARG A 1 158 ? 25.220 -8.978 -10.951 1.00 56.38 158 ARG A C 1
ATOM 1213 O O . ARG A 1 158 ? 25.745 -7.885 -11.130 1.00 56.38 158 ARG A O 1
ATOM 1220 N N . GLY A 1 159 ? 24.845 -9.388 -9.737 1.00 50.44 159 GLY A N 1
ATOM 1221 C CA . GLY A 1 159 ? 25.400 -8.863 -8.475 1.00 50.44 159 GLY A CA 1
ATOM 1222 C C . GLY A 1 159 ? 25.248 -7.364 -8.161 1.00 50.44 159 GLY A C 1
ATOM 1223 O O . GLY A 1 159 ? 25.964 -6.873 -7.294 1.00 50.44 159 GLY A O 1
ATOM 1224 N N . GLY A 1 160 ? 24.363 -6.629 -8.840 1.00 55.66 160 GLY A N 1
ATOM 1225 C CA . GLY A 1 160 ? 24.022 -5.240 -8.502 1.00 55.66 160 GLY A CA 1
ATOM 1226 C C . GLY A 1 160 ? 22.727 -5.144 -7.685 1.00 55.66 160 GLY A C 1
ATOM 1227 O O . GLY A 1 160 ? 21.934 -6.086 -7.732 1.00 55.66 160 GLY A O 1
ATOM 1228 N N . PRO A 1 161 ? 22.477 -4.020 -6.978 1.00 60.34 161 PRO A N 1
ATOM 1229 C CA . PRO A 1 161 ? 21.215 -3.815 -6.278 1.00 60.34 161 PRO A CA 1
ATOM 1230 C C . PRO A 1 161 ? 20.047 -3.912 -7.264 1.00 60.34 161 PRO A C 1
ATOM 1232 O O . PRO A 1 161 ? 20.009 -3.202 -8.275 1.00 60.34 161 PRO A O 1
ATOM 1235 N N . THR A 1 162 ? 19.128 -4.840 -7.004 1.00 82.88 162 THR A N 1
ATOM 1236 C CA . THR A 1 162 ? 18.043 -5.181 -7.941 1.00 82.88 162 THR A CA 1
ATOM 1237 C C . THR A 1 162 ? 16.798 -4.332 -7.677 1.00 82.88 162 THR A C 1
ATOM 1239 O O . THR A 1 162 ? 16.576 -3.876 -6.554 1.00 82.88 162 THR A O 1
ATOM 1242 N N . ALA A 1 163 ? 15.931 -4.139 -8.681 1.00 89.50 163 ALA A N 1
ATOM 1243 C CA . ALA A 1 163 ? 14.634 -3.483 -8.472 1.00 89.50 163 ALA A CA 1
ATOM 1244 C C . ALA A 1 163 ? 13.808 -4.213 -7.402 1.00 89.50 163 ALA A C 1
ATOM 1246 O O . ALA A 1 163 ? 13.080 -3.568 -6.655 1.00 89.50 163 ALA A O 1
ATOM 1247 N N . SER A 1 164 ? 13.986 -5.534 -7.264 1.00 91.88 164 SER A N 1
ATOM 1248 C CA . SER A 1 164 ? 13.406 -6.313 -6.167 1.00 91.88 164 SER A CA 1
ATOM 1249 C C . SER A 1 164 ? 13.860 -5.795 -4.798 1.00 91.88 164 SER A C 1
ATOM 1251 O O . SER A 1 164 ? 13.029 -5.593 -3.923 1.00 91.88 164 SER A O 1
ATOM 1253 N N . GLU A 1 165 ? 15.154 -5.560 -4.578 1.00 91.56 165 GLU A N 1
ATOM 1254 C CA . GLU A 1 165 ? 15.664 -5.062 -3.289 1.00 91.56 165 GLU A CA 1
ATOM 1255 C C . GLU A 1 165 ? 15.188 -3.639 -2.976 1.00 91.56 165 GLU A C 1
ATOM 1257 O O . GLU A 1 165 ? 14.785 -3.353 -1.843 1.00 91.56 165 GLU A O 1
ATOM 1262 N N . ALA A 1 166 ? 15.184 -2.763 -3.985 1.00 92.69 166 ALA A N 1
ATOM 1263 C CA . ALA A 1 166 ? 14.650 -1.411 -3.857 1.00 92.69 166 ALA A CA 1
ATOM 1264 C C . ALA A 1 166 ? 13.160 -1.446 -3.477 1.00 92.69 166 ALA A C 1
ATOM 1266 O O . ALA A 1 166 ? 12.747 -0.818 -2.504 1.00 92.69 166 ALA A O 1
ATOM 1267 N N . MET A 1 167 ? 12.372 -2.269 -4.171 1.00 95.19 167 MET A N 1
ATOM 1268 C CA . MET A 1 167 ? 10.945 -2.429 -3.905 1.00 95.19 167 MET A CA 1
ATOM 1269 C C . MET A 1 167 ? 10.670 -3.051 -2.533 1.00 95.19 167 MET A C 1
ATOM 1271 O O . MET A 1 167 ? 9.803 -2.583 -1.804 1.00 95.19 167 MET A O 1
ATOM 1275 N N . LEU A 1 168 ? 11.447 -4.056 -2.118 1.00 95.44 168 LEU A N 1
ATOM 1276 C CA . LEU A 1 168 ? 11.339 -4.650 -0.780 1.00 95.44 168 LEU A CA 1
ATOM 1277 C C . LEU A 1 168 ? 11.629 -3.646 0.337 1.00 95.44 168 LEU A C 1
ATOM 1279 O O . LEU A 1 168 ? 11.087 -3.792 1.430 1.00 95.44 168 LEU A O 1
ATOM 1283 N N . THR A 1 169 ? 12.484 -2.654 0.093 1.00 94.56 169 THR A N 1
ATOM 1284 C CA . THR A 1 169 ? 12.752 -1.589 1.067 1.00 94.56 169 THR A CA 1
ATOM 1285 C C . THR A 1 169 ? 11.510 -0.730 1.275 1.00 94.56 169 THR A C 1
ATOM 1287 O O . THR A 1 169 ? 11.059 -0.602 2.410 1.00 94.56 169 THR A O 1
ATOM 1290 N N . VAL A 1 170 ? 10.889 -0.255 0.194 1.00 95.44 170 VAL A N 1
ATOM 1291 C CA . VAL A 1 170 ? 9.689 0.596 0.273 1.00 95.44 170 VAL A CA 1
ATOM 1292 C C . VAL A 1 170 ? 8.459 -0.190 0.748 1.00 95.44 170 VAL A C 1
ATOM 1294 O O . VAL A 1 170 ? 7.680 0.295 1.563 1.00 95.44 170 VAL A O 1
ATOM 1297 N N . LEU A 1 171 ? 8.319 -1.460 0.355 1.00 97.31 171 LEU A N 1
ATOM 1298 C CA . LEU A 1 171 ? 7.269 -2.346 0.877 1.00 97.31 171 LEU A CA 1
ATOM 1299 C C . LEU A 1 171 ? 7.363 -2.542 2.395 1.00 97.31 171 LEU A C 1
ATOM 1301 O O . LEU A 1 171 ? 6.339 -2.693 3.059 1.00 97.31 171 LEU A O 1
ATOM 1305 N N . ARG A 1 172 ? 8.574 -2.524 2.968 1.00 96.94 172 ARG A N 1
ATOM 1306 C CA . ARG A 1 172 ? 8.742 -2.564 4.428 1.00 96.94 172 ARG A CA 1
ATOM 1307 C C . ARG A 1 172 ? 8.292 -1.267 5.094 1.00 96.94 172 ARG A C 1
ATOM 1309 O O . ARG A 1 172 ? 7.872 -1.321 6.246 1.00 96.94 172 ARG A O 1
ATOM 1316 N N . ASP A 1 173 ? 8.370 -0.126 4.413 1.00 96.50 173 ASP A N 1
ATOM 1317 C CA . ASP A 1 173 ? 7.829 1.136 4.928 1.00 96.50 173 ASP A CA 1
ATOM 1318 C C . ASP A 1 173 ? 6.300 1.056 5.016 1.00 96.50 173 ASP A C 1
ATOM 1320 O O . ASP A 1 173 ? 5.735 1.345 6.074 1.00 96.50 173 ASP A O 1
ATOM 1324 N N . LEU A 1 174 ? 5.650 0.524 3.973 1.00 97.38 174 LEU A N 1
ATOM 1325 C CA . LEU A 1 174 ? 4.215 0.227 3.985 1.00 97.38 174 LEU A CA 1
ATOM 1326 C C . LEU A 1 174 ? 3.843 -0.797 5.070 1.00 97.38 174 LEU A C 1
ATOM 1328 O O . LEU A 1 174 ? 2.904 -0.566 5.827 1.00 97.38 174 LEU A O 1
ATOM 1332 N N . ASP A 1 175 ? 4.599 -1.891 5.221 1.00 97.88 175 ASP A N 1
ATOM 1333 C CA . ASP A 1 175 ? 4.358 -2.868 6.296 1.00 97.88 175 ASP A CA 1
ATOM 1334 C C . ASP A 1 175 ? 4.467 -2.223 7.691 1.00 97.88 175 ASP A C 1
ATOM 1336 O O . ASP A 1 175 ? 3.700 -2.564 8.594 1.00 97.88 175 ASP A O 1
ATOM 1340 N N . ARG A 1 176 ? 5.399 -1.278 7.891 1.00 97.44 176 ARG A N 1
ATOM 1341 C CA . ARG A 1 176 ? 5.535 -0.547 9.162 1.00 97.44 176 ARG A CA 1
ATOM 1342 C C . ARG A 1 176 ? 4.362 0.400 9.405 1.00 97.44 176 ARG A C 1
ATOM 1344 O O . ARG A 1 176 ? 3.865 0.435 10.532 1.00 97.44 176 ARG A O 1
ATOM 1351 N N . ALA A 1 177 ? 3.907 1.126 8.385 1.00 97.25 177 ALA A N 1
ATOM 1352 C CA . ALA A 1 177 ? 2.723 1.982 8.477 1.00 97.25 177 ALA A CA 1
ATOM 1353 C C . ALA A 1 177 ? 1.465 1.155 8.800 1.00 97.25 177 ALA A C 1
ATOM 1355 O O . ALA A 1 177 ? 0.753 1.456 9.760 1.00 97.25 177 ALA A O 1
ATOM 1356 N N . ALA A 1 178 ? 1.264 0.044 8.087 1.00 97.06 178 ALA A N 1
ATOM 1357 C CA . ALA A 1 178 ? 0.173 -0.900 8.316 1.00 97.06 178 ALA A CA 1
ATOM 1358 C C . ALA A 1 178 ? 0.197 -1.482 9.738 1.00 97.06 178 ALA A C 1
ATOM 1360 O O . ALA A 1 178 ? -0.821 -1.510 10.431 1.00 97.06 178 ALA A O 1
ATOM 1361 N N . LEU A 1 179 ? 1.371 -1.896 10.223 1.00 96.88 179 LEU A N 1
ATOM 1362 C CA . LEU A 1 179 ? 1.530 -2.397 11.588 1.00 96.88 179 LEU A CA 1
ATOM 1363 C C . LEU A 1 179 ? 1.213 -1.323 12.638 1.00 96.88 179 LEU A C 1
ATOM 1365 O O . LEU A 1 179 ? 0.620 -1.630 13.672 1.00 96.88 179 LEU A O 1
ATOM 1369 N N . ALA A 1 180 ? 1.601 -0.069 12.398 1.00 96.50 180 ALA A N 1
ATOM 1370 C CA . ALA A 1 180 ? 1.271 1.040 13.288 1.00 96.50 180 ALA A CA 1
ATOM 1371 C C . ALA A 1 180 ? -0.244 1.306 13.334 1.00 96.50 180 ALA A C 1
ATOM 1373 O O . ALA A 1 180 ? -0.782 1.519 14.424 1.00 96.50 180 ALA A O 1
ATOM 1374 N N . ALA A 1 181 ? -0.930 1.239 12.189 1.00 95.50 181 ALA A N 1
ATOM 1375 C CA . ALA A 1 181 ? -2.386 1.350 12.110 1.00 95.50 181 ALA A CA 1
ATOM 1376 C C . ALA A 1 181 ? -3.081 0.203 12.863 1.00 95.50 181 ALA A C 1
ATOM 1378 O O . ALA A 1 181 ? -3.904 0.458 13.742 1.00 95.50 181 ALA A O 1
ATOM 1379 N N . HIS A 1 182 ? -2.674 -1.050 12.632 1.00 95.31 182 HIS A N 1
ATOM 1380 C CA . HIS A 1 182 ? -3.207 -2.204 13.364 1.00 95.31 182 HIS A CA 1
ATOM 1381 C C . HIS A 1 182 ? -3.030 -2.077 14.878 1.00 95.31 182 HIS A C 1
ATOM 1383 O O . HIS A 1 182 ? -3.991 -2.235 15.623 1.00 95.31 182 HIS A O 1
ATOM 1389 N N . ARG A 1 183 ? -1.834 -1.703 15.347 1.00 95.19 183 ARG A N 1
ATOM 1390 C CA . ARG A 1 183 ? -1.576 -1.511 16.785 1.00 95.19 183 ARG A CA 1
ATOM 1391 C C . ARG A 1 183 ? -2.464 -0.436 17.402 1.00 95.19 183 ARG A C 1
ATOM 1393 O O . ARG A 1 183 ? -2.823 -0.542 18.574 1.00 95.19 183 ARG A O 1
ATOM 1400 N N . ARG A 1 184 ? -2.790 0.613 16.643 1.00 93.81 184 ARG A N 1
ATOM 1401 C CA . ARG A 1 184 ? -3.679 1.684 17.100 1.00 93.81 184 ARG A CA 1
ATOM 1402 C C . ARG A 1 184 ? -5.118 1.194 17.241 1.00 93.81 184 ARG A C 1
ATOM 1404 O O . ARG A 1 184 ? -5.740 1.529 18.251 1.00 93.81 184 ARG A O 1
ATOM 1411 N N . LEU A 1 185 ? -5.596 0.401 16.284 1.00 93.06 185 LEU A N 1
ATOM 1412 C CA . LEU A 1 185 ? -6.902 -0.259 16.342 1.00 93.06 185 LEU A CA 1
ATOM 1413 C C . LEU A 1 185 ? -6.959 -1.238 17.526 1.00 93.06 185 LEU A C 1
ATOM 1415 O O . LEU A 1 185 ? -7.856 -1.134 18.357 1.00 93.06 185 LEU A O 1
ATOM 1419 N N . ASP A 1 186 ? -5.929 -2.072 17.712 1.00 93.88 186 ASP A N 1
ATOM 1420 C CA . ASP A 1 186 ? -5.813 -2.979 18.867 1.00 93.88 186 ASP A CA 1
ATOM 1421 C C . ASP A 1 186 ? -5.830 -2.228 20.204 1.00 93.88 186 ASP A C 1
ATOM 1423 O O . ASP A 1 186 ? -6.342 -2.714 21.211 1.00 93.88 186 ASP A O 1
ATOM 1427 N N . ALA A 1 187 ? -5.181 -1.064 20.267 1.00 91.06 187 ALA A N 1
ATOM 1428 C CA . ALA A 1 187 ? -5.167 -0.238 21.469 1.00 91.06 187 ALA A CA 1
ATOM 1429 C C . ALA A 1 187 ? -6.542 0.390 21.737 1.00 91.06 187 ALA A C 1
ATOM 1431 O O . ALA A 1 187 ? -6.965 0.425 22.891 1.00 91.06 187 ALA A O 1
ATOM 1432 N N . ALA A 1 188 ? -7.242 0.844 20.692 1.00 89.06 188 ALA A N 1
ATOM 1433 C CA . ALA A 1 188 ? -8.596 1.384 20.800 1.00 89.06 188 ALA A CA 1
ATOM 1434 C C . ALA A 1 188 ? -9.566 0.323 21.334 1.00 89.06 188 ALA A C 1
ATOM 1436 O O . ALA A 1 188 ? -10.292 0.563 22.297 1.00 89.06 188 ALA A O 1
ATOM 1437 N N . GLU A 1 189 ? -9.512 -0.871 20.751 1.00 90.25 189 GLU A N 1
ATOM 1438 C CA . GLU A 1 189 ? -10.330 -2.019 21.125 1.00 90.25 189 GLU A CA 1
ATOM 1439 C C . GLU A 1 189 ? -10.086 -2.441 22.580 1.00 90.25 189 GLU A C 1
ATOM 1441 O O . GLU A 1 189 ? -11.026 -2.520 23.373 1.00 90.25 189 GLU A O 1
ATOM 1446 N N . ARG A 1 190 ? -8.817 -2.601 22.981 1.00 90.50 190 ARG A N 1
ATOM 1447 C CA . ARG A 1 190 ? -8.455 -2.927 24.371 1.00 90.50 190 ARG A CA 1
ATOM 1448 C C . ARG A 1 190 ? -8.894 -1.854 25.360 1.00 90.50 190 ARG A C 1
ATOM 1450 O O . ARG A 1 190 ? -9.381 -2.190 26.437 1.00 90.50 190 ARG A O 1
ATOM 1457 N N . HIS A 1 191 ? -8.734 -0.578 25.014 1.00 88.56 191 HIS A N 1
ATOM 1458 C CA . HIS A 1 191 ? -9.179 0.523 25.865 1.00 88.56 191 HIS A CA 1
ATOM 1459 C C . HIS A 1 191 ? -10.700 0.493 26.057 1.00 88.56 191 HIS A C 1
ATOM 1461 O O . HIS A 1 191 ? -11.178 0.619 27.182 1.00 88.56 191 HIS A O 1
ATOM 1467 N N . ARG A 1 192 ? -11.471 0.252 24.988 1.00 86.56 192 ARG A N 1
ATOM 1468 C CA . ARG A 1 192 ? -12.933 0.102 25.070 1.00 86.56 192 ARG A CA 1
ATOM 1469 C C . ARG A 1 192 ? -13.341 -1.068 25.963 1.00 86.56 192 ARG A C 1
ATOM 1471 O O . ARG A 1 192 ? -14.187 -0.884 26.835 1.00 86.56 192 ARG A O 1
ATOM 1478 N N . ALA A 1 193 ? -12.701 -2.226 25.808 1.00 86.94 193 ALA A N 1
ATOM 1479 C CA . ALA A 1 193 ? -12.958 -3.388 26.657 1.00 86.94 193 ALA A CA 1
ATOM 1480 C C . ALA A 1 193 ? -12.683 -3.093 28.146 1.00 86.94 193 ALA A C 1
ATOM 1482 O O . ALA A 1 193 ? -13.457 -3.493 29.013 1.00 86.94 193 ALA A O 1
ATOM 1483 N N . GLN A 1 194 ? -11.624 -2.334 28.451 1.00 86.50 194 GLN A N 1
ATOM 1484 C CA . GLN A 1 194 ? -11.289 -1.938 29.824 1.00 86.50 194 GLN A CA 1
ATOM 1485 C C . GLN A 1 194 ? -12.270 -0.918 30.411 1.00 86.50 194 GLN A C 1
ATOM 1487 O O . GLN A 1 194 ? -12.659 -1.056 31.568 1.00 86.50 194 GLN A O 1
ATOM 1492 N N . VAL A 1 195 ? -12.687 0.090 29.635 1.00 80.75 195 VAL A N 1
ATOM 1493 C CA . VAL A 1 195 ? -13.662 1.096 30.090 1.00 80.75 195 VAL A CA 1
ATOM 1494 C C . VAL A 1 195 ? -15.039 0.466 30.304 1.00 80.75 195 VAL A C 1
ATOM 1496 O O . VAL A 1 195 ? -15.659 0.734 31.327 1.00 80.75 195 VAL A O 1
ATOM 1499 N N . GLY A 1 196 ? -15.489 -0.409 29.399 1.00 67.88 196 GLY A N 1
ATOM 1500 C CA . GLY A 1 196 ? -16.765 -1.121 29.537 1.00 67.88 196 GLY A CA 1
ATOM 1501 C C . GLY A 1 196 ? -16.788 -2.128 30.693 1.00 67.88 196 GLY A C 1
ATOM 1502 O O . GLY A 1 196 ? -17.834 -2.342 31.295 1.00 67.88 196 GLY A O 1
ATOM 1503 N N . SER A 1 197 ? -15.635 -2.709 31.044 1.00 62.62 197 SER A N 1
ATOM 1504 C CA . SER A 1 197 ? -15.494 -3.616 32.193 1.00 62.62 197 SER A CA 1
ATOM 1505 C C . SER A 1 197 ? -15.274 -2.891 33.524 1.00 62.62 197 SER A C 1
ATOM 1507 O O . SER A 1 197 ? -15.289 -3.539 34.574 1.00 62.62 197 SER A O 1
ATOM 1509 N N . ARG A 1 198 ? -15.033 -1.575 33.515 1.00 59.28 198 ARG A N 1
ATOM 1510 C CA . ARG A 1 198 ? -14.879 -0.806 34.747 1.00 59.28 198 ARG A CA 1
ATOM 1511 C C . ARG A 1 198 ? -16.269 -0.614 35.342 1.00 59.28 198 ARG A C 1
ATOM 1513 O O . ARG A 1 198 ? -17.010 0.273 34.925 1.00 59.28 198 ARG A O 1
ATOM 1520 N N . THR A 1 199 ? -16.617 -1.455 36.317 1.00 56.66 199 THR A N 1
ATOM 1521 C CA . THR A 1 199 ? -17.718 -1.192 37.248 1.00 56.66 199 THR A CA 1
ATOM 1522 C C . THR A 1 199 ? -17.614 0.266 37.673 1.00 56.66 199 THR A C 1
ATOM 1524 O O . THR A 1 199 ? -16.518 0.732 38.006 1.00 56.66 199 THR A O 1
ATOM 1527 N N . ALA A 1 200 ? -18.725 0.999 37.560 1.00 58.38 200 ALA A N 1
ATOM 1528 C CA . ALA A 1 200 ? -18.778 2.411 37.909 1.00 58.38 200 ALA A CA 1
ATOM 1529 C C . ALA A 1 200 ? -18.047 2.623 39.245 1.00 58.38 200 ALA A C 1
ATOM 1531 O O . ALA A 1 200 ? -18.243 1.808 40.153 1.00 58.38 200 ALA A O 1
ATOM 1532 N N . PRO A 1 201 ? -17.178 3.646 39.376 1.00 54.91 201 PRO A N 1
ATOM 1533 C CA . PRO A 1 201 ? -16.622 3.970 40.680 1.00 54.91 201 PRO A CA 1
ATOM 1534 C C . PRO A 1 201 ? -17.811 4.112 41.622 1.00 54.91 201 PRO A C 1
ATOM 1536 O O . PRO A 1 201 ? -18.717 4.888 41.315 1.00 54.91 201 PRO A O 1
ATOM 1539 N N . THR A 1 202 ? -17.854 3.299 42.683 1.00 61.47 202 THR A N 1
ATOM 1540 C CA . THR A 1 202 ? -18.894 3.394 43.706 1.00 61.47 202 THR A CA 1
ATOM 1541 C C . THR A 1 202 ? -18.966 4.861 44.080 1.00 61.47 202 THR A C 1
ATOM 1543 O O . THR A 1 202 ? -17.971 5.406 44.564 1.00 61.47 202 THR A O 1
ATOM 1546 N N . ASP A 1 203 ? -20.079 5.517 43.733 1.00 72.81 203 ASP A N 1
ATOM 1547 C CA . ASP A 1 203 ? -20.287 6.932 44.019 1.00 72.81 203 ASP A CA 1
ATOM 1548 C C . ASP A 1 203 ? -19.891 7.131 45.487 1.00 72.81 203 ASP A C 1
ATOM 1550 O O . ASP A 1 203 ? -20.416 6.410 46.337 1.00 72.81 203 ASP A O 1
ATOM 1554 N N . PRO A 1 204 ? -18.922 8.003 45.818 1.00 71.06 204 PRO A N 1
ATOM 1555 C CA . PRO A 1 204 ? -18.482 8.160 47.197 1.00 71.06 204 PRO A CA 1
ATOM 1556 C C . PRO A 1 204 ? -19.654 8.513 48.121 1.00 71.06 204 PRO A C 1
ATOM 1558 O O . PRO A 1 204 ? -19.644 8.121 49.286 1.00 71.06 204 PRO A O 1
ATOM 1561 N N . ALA A 1 205 ? -20.707 9.157 47.602 1.00 74.69 205 ALA A N 1
ATOM 1562 C CA . ALA A 1 205 ? -21.946 9.365 48.339 1.00 74.69 205 ALA A CA 1
ATOM 1563 C C . ALA A 1 205 ? -22.764 8.072 48.505 1.00 74.69 205 ALA A C 1
ATOM 1565 O O . ALA A 1 205 ? -23.365 7.870 49.554 1.00 74.69 205 ALA A O 1
ATOM 1566 N N . GLN A 1 206 ? -22.769 7.170 47.525 1.00 74.44 206 GLN A N 1
ATOM 1567 C CA . GLN A 1 206 ? -23.382 5.846 47.645 1.00 74.44 206 GLN A CA 1
ATOM 1568 C C . GLN A 1 206 ? -22.616 4.942 48.622 1.00 74.44 206 GLN A C 1
ATOM 1570 O O . GLN A 1 206 ? -23.234 4.360 49.506 1.00 74.44 206 GLN A O 1
ATOM 1575 N N . ALA A 1 207 ? -21.281 4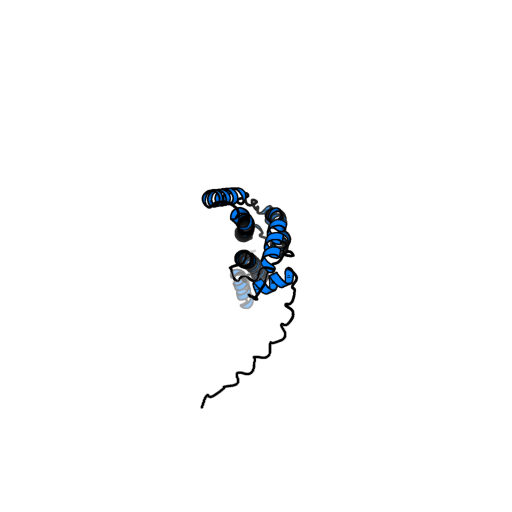.917 48.555 1.00 78.19 207 ALA A N 1
ATOM 1576 C CA . ALA A 1 207 ? -20.433 4.220 49.523 1.00 78.19 207 ALA A CA 1
ATOM 1577 C C . ALA A 1 207 ? -20.638 4.760 50.949 1.00 78.19 207 ALA A 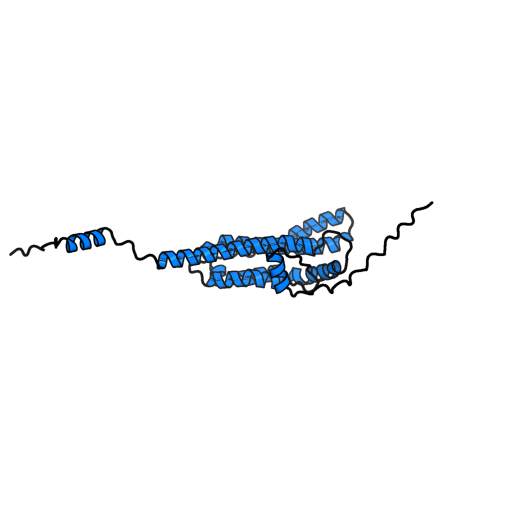C 1
ATOM 1579 O O . ALA A 1 207 ? -20.734 3.988 51.902 1.00 78.19 207 ALA A O 1
ATOM 1580 N N . ALA A 1 208 ? -20.768 6.083 51.100 1.00 79.62 208 ALA A N 1
ATOM 1581 C CA . ALA A 1 208 ? -21.084 6.711 52.379 1.00 79.62 208 ALA A CA 1
ATOM 1582 C C . ALA A 1 208 ? -22.496 6.354 52.871 1.00 79.62 208 ALA A C 1
ATOM 1584 O O . ALA A 1 208 ? -22.660 6.047 54.048 1.00 79.62 208 ALA A O 1
ATOM 1585 N N . ARG A 1 209 ? -23.512 6.334 51.994 1.00 81.81 209 ARG A N 1
ATOM 1586 C CA . ARG A 1 209 ? -24.881 5.903 52.344 1.00 81.81 209 ARG A CA 1
ATOM 1587 C C . ARG A 1 209 ? -24.928 4.441 52.779 1.00 81.81 209 ARG A C 1
ATOM 1589 O O . ARG A 1 209 ? -25.63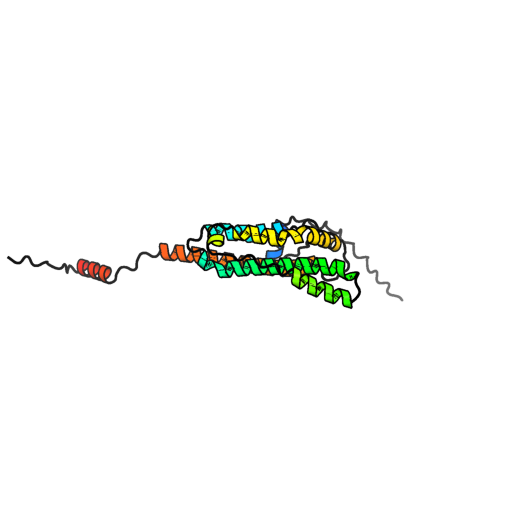0 4.123 53.734 1.00 81.81 209 ARG A O 1
ATOM 1596 N N . ASP A 1 210 ? -24.181 3.569 52.112 1.00 81.69 210 ASP A N 1
ATOM 1597 C CA . ASP A 1 210 ? -24.109 2.150 52.460 1.00 81.69 210 ASP A CA 1
ATOM 1598 C C . ASP A 1 210 ? -23.370 1.947 53.794 1.00 81.69 210 ASP A C 1
ATOM 1600 O O . ASP A 1 210 ? -23.861 1.217 54.652 1.00 81.69 210 ASP A O 1
ATOM 1604 N N . THR A 1 211 ? -22.299 2.710 54.044 1.00 80.81 211 THR A N 1
ATOM 1605 C CA . THR A 1 211 ? -21.583 2.728 55.337 1.00 80.81 211 THR A CA 1
ATOM 1606 C C . THR A 1 211 ? -22.470 3.244 56.478 1.00 80.81 211 THR A C 1
ATOM 1608 O O . THR A 1 211 ? -22.503 2.664 57.559 1.00 80.81 211 THR A O 1
ATOM 1611 N N . LEU A 1 212 ? -23.236 4.319 56.260 1.00 83.12 212 LEU A N 1
ATOM 1612 C CA . LEU A 1 212 ? -24.182 4.843 57.256 1.00 83.12 212 LEU A CA 1
ATOM 1613 C C . LEU A 1 212 ? -25.299 3.836 57.562 1.00 83.12 212 LEU A C 1
ATOM 1615 O O . LEU A 1 212 ? -25.697 3.696 58.718 1.00 83.12 212 LEU A O 1
ATOM 1619 N N . ARG A 1 213 ? -25.765 3.092 56.550 1.00 82.00 213 ARG A N 1
ATOM 1620 C CA . ARG A 1 213 ? -26.763 2.027 56.713 1.00 82.00 213 ARG A CA 1
ATOM 1621 C C . ARG A 1 213 ? -26.203 0.832 57.495 1.00 82.00 213 ARG A C 1
ATOM 1623 O O . ARG A 1 213 ? -26.901 0.323 58.367 1.00 82.00 213 ARG A O 1
ATOM 1630 N N . GLU A 1 214 ? -24.956 0.429 57.245 1.00 82.19 214 GLU A N 1
ATOM 1631 C CA . GLU A 1 214 ? -24.250 -0.602 58.030 1.00 82.19 214 GLU A CA 1
ATOM 1632 C C . GLU A 1 214 ? -24.058 -0.199 59.498 1.00 82.19 214 GLU A C 1
ATOM 1634 O O . GLU A 1 214 ? -24.163 -1.037 60.391 1.00 82.19 214 GLU A O 1
ATOM 1639 N N . LEU A 1 215 ? -23.841 1.091 59.763 1.00 84.81 215 LEU A N 1
ATOM 1640 C CA . LEU A 1 215 ? -23.718 1.641 61.117 1.00 84.81 215 LEU A CA 1
ATOM 1641 C C . LEU A 1 215 ? -25.073 1.888 61.808 1.00 84.81 215 LEU A C 1
ATOM 1643 O O . LEU A 1 215 ? -25.102 2.384 62.933 1.00 84.81 215 LEU A O 1
ATOM 1647 N N . GLY A 1 216 ? -26.195 1.555 61.158 1.00 77.38 216 GLY A N 1
ATOM 1648 C CA . GLY A 1 216 ? -27.543 1.736 61.708 1.00 77.38 216 GLY A CA 1
ATOM 1649 C C . GLY A 1 216 ? -28.015 3.194 61.762 1.00 77.38 216 GLY A C 1
ATOM 1650 O O . GLY A 1 216 ? -28.991 3.501 62.442 1.00 77.38 216 GLY A O 1
ATOM 1651 N N . LEU A 1 217 ? -27.346 4.099 61.046 1.00 73.38 217 LEU A N 1
ATOM 1652 C CA . LEU A 1 217 ? -27.656 5.526 60.985 1.00 73.38 217 LEU A CA 1
ATOM 1653 C C . LEU A 1 217 ? -28.542 5.804 59.762 1.00 73.38 217 LEU A C 1
ATOM 1655 O O . LEU A 1 217 ? -28.101 6.351 58.752 1.00 73.38 217 LEU A O 1
ATOM 1659 N N . GLY A 1 218 ? -29.804 5.378 59.832 1.00 57.03 218 GLY A N 1
ATOM 1660 C CA . GLY A 1 218 ? -30.830 5.759 58.860 1.00 57.03 218 GLY A CA 1
ATOM 1661 C C . GLY A 1 218 ? -31.438 7.107 59.235 1.00 57.03 218 GLY A C 1
ATOM 1662 O O . GLY A 1 218 ? -31.867 7.283 60.371 1.00 57.03 218 GLY A O 1
ATOM 1663 N N . THR A 1 219 ? -31.476 8.053 58.295 1.00 53.94 219 THR A N 1
ATOM 1664 C CA . THR A 1 219 ? -32.215 9.316 58.427 1.00 53.94 219 THR A CA 1
ATOM 1665 C C . THR A 1 219 ? -33.675 9.021 58.754 1.00 53.94 219 THR A C 1
ATOM 1667 O O . THR A 1 219 ? -34.448 8.640 57.878 1.00 53.94 219 THR A O 1
ATOM 1670 N N . SER A 1 220 ? -34.036 9.180 60.023 1.00 48.31 220 SER A N 1
ATOM 1671 C CA . SER A 1 220 ? -35.410 9.309 60.473 1.00 48.31 220 SER A CA 1
ATOM 1672 C C . SER A 1 220 ? -35.976 10.587 59.862 1.00 48.31 220 SER A C 1
ATOM 1674 O O . SER A 1 220 ? -35.712 11.693 60.335 1.00 48.31 220 SER A O 1
ATOM 1676 N N . GLU A 1 221 ? -36.717 10.435 58.765 1.00 46.56 221 GLU A N 1
ATOM 1677 C CA . GLU A 1 221 ? -37.644 11.468 58.323 1.00 46.56 221 GLU A CA 1
ATOM 1678 C C . GLU A 1 221 ? -38.590 11.764 59.487 1.00 46.56 221 GLU A C 1
ATOM 1680 O O . GLU A 1 221 ? -39.231 10.877 60.052 1.00 46.56 221 GLU A O 1
ATOM 1685 N N . GLN A 1 222 ? -38.578 13.024 59.904 1.00 45.78 222 GLN A N 1
ATOM 1686 C CA . GLN A 1 222 ? -39.471 13.548 60.914 1.00 45.78 222 GLN A CA 1
ATOM 1687 C C . GLN A 1 222 ? -40.902 13.513 60.365 1.00 45.78 222 GLN A C 1
ATOM 1689 O O . GLN A 1 222 ? -41.243 14.290 59.477 1.00 45.78 222 GLN A O 1
ATOM 1694 N N . GLU A 1 223 ? -41.748 12.647 60.920 1.00 40.16 223 GLU A N 1
ATOM 1695 C CA . GLU A 1 223 ? -43.197 12.856 60.919 1.00 40.16 223 GLU A CA 1
ATOM 1696 C C . GLU A 1 223 ? -43.508 13.983 61.915 1.00 40.16 223 GLU A C 1
ATOM 1698 O O . GLU A 1 223 ? -43.606 13.778 63.125 1.00 40.16 223 GLU A O 1
ATOM 1703 N N . THR A 1 224 ? -43.607 15.209 61.405 1.00 47.28 224 THR A N 1
ATOM 1704 C CA . THR A 1 224 ? -44.218 16.339 62.109 1.00 47.28 224 THR A CA 1
ATOM 1705 C C . THR A 1 224 ? -45.740 16.214 62.036 1.00 47.28 224 THR A C 1
ATOM 1707 O O . THR A 1 224 ? -46.308 16.230 60.944 1.00 47.28 224 THR A O 1
ATOM 1710 N N . THR A 1 225 ? -46.388 16.102 63.200 1.00 49.72 225 THR A N 1
ATOM 1711 C CA . THR A 1 225 ? -47.814 16.426 63.404 1.00 49.72 225 THR A CA 1
ATOM 1712 C C . THR A 1 225 ? -47.933 17.866 63.882 1.00 49.72 225 THR A C 1
ATOM 1714 O O . THR A 1 225 ? -47.058 18.278 64.679 1.00 49.72 225 THR A O 1
#